Protein AF-0000000073781540 (afdb_homodimer)

pLDDT: mean 85.24, std 18.59, range [29.02, 98.88]

Organism: Schistosoma haematobium (NCBI:txid6185)

Sequence (258 aa):
MALDDGVFVCDGPLSNSKSADAATTTRRIPVEADLFIAYSVQPGYYAFRNSVNGSWFIRALSDVLLRYGNTLDLLSIMTRVNYEVAFEYESTAANPSFCCKKQMPSFVSTLTKHVIFPPKKHRNTSKLLMALDDGVFVCDGPLSNSKSADAATTTRRIPVEADLFIAYSVQPGYYAFRNSVNGSWFIRALSDVLLRYGNTLDLLSIMTRVNYEVAFEYESTAANPSFCCKKQMPSFVSTLTKHVIFPPKKHRNTSKLL

Secondary structure (DSSP, 8-state):
-B-B--EEEE----TT---S-----EEEE-TTTT-EEEESS-TTBPPPEETTTEEHHHHHHHHHHHHHTTTSBHHHHHHHHHHHHHHH---B-SSGGGBT-B---EEEE--SS--BPPPP----TTTT-/-B-B--EEEE----TT---S-----EEEE-TTTT-EEEESS-TTBPPPEETTTEEHHHHHHHHHHHHHTTTS-HHHHHHHHHHHHHHH---B-SSGGGBT-B---EEEE--SS---PPPP----TTTT-

InterPro domains:
  IPR002138 Peptidase C14, caspase non-catalytic subunit p10 [PS50207] (25-119)
  IPR011600 Peptidase C14, caspase domain [PF00656] (20-115)
  IPR015917 Peptidase C14A, caspase catalytic domain [SM00115] (1-119)
  IPR029030 Caspase-like domain superfamily [SSF52129] (5-119)
  IPR052039 Caspase-related proteases and regulators [PTHR22576] (19-124)

Radius of gyration: 22.53 Å; Cα contacts (8 Å, |Δi|>4): 449; chains: 2; bounding box: 70×64×57 Å

Foldseek 3Di:
DDDFPFDWDFDPQPVPPPDPPSPRDIDGDGPCAFDKFKFQADPPDDFDADPVPGGLQVVLLVVLCVVPQQPDWPVVSVVSSQVCQAPVDFACDPPPVRGRDGGGMDMDGNYPDTHHDHDDPPPPCVVVD/DDDFPFDWDFDPQPVPPPDPPSPRDIDGDGPCAFDKDKFQADPPDDFDADPVPGGLQVVLLVVLCVVPQQPDWPVVSVVSSQVCQAPVDFACDPPPVRGRDGGGMDMDGNYPDTHHDHDDPPPPCVVVD

Structure (mmCIF, N/CA/C/O backbone):
data_AF-0000000073781540-model_v1
#
loop_
_entity.id
_entity.type
_entity.pdbx_description
1 polymer Caspase-7
#
loop_
_atom_site.group_PDB
_atom_site.id
_atom_site.type_symbol
_atom_site.label_atom_id
_atom_site.label_alt_id
_atom_site.label_comp_id
_atom_site.label_asym_id
_atom_site.label_entity_id
_atom_site.label_seq_id
_atom_site.pdbx_PDB_ins_code
_atom_site.Cartn_x
_atom_site.Cartn_y
_atom_site.Cartn_z
_atom_site.occupancy
_atom_site.B_iso_or_equiv
_atom_site.auth_seq_id
_atom_site.auth_comp_id
_atom_site.auth_asym_id
_atom_site.auth_atom_id
_atom_site.pdbx_PDB_model_num
ATOM 1 N N . MET A 1 1 ? -5.555 -4.539 -22.969 1 78.5 1 MET A N 1
ATOM 2 C CA . MET A 1 1 ? -5.441 -5.438 -21.828 1 78.5 1 MET A CA 1
ATOM 3 C C . MET A 1 1 ? -4.82 -6.77 -22.234 1 78.5 1 MET A C 1
ATOM 5 O O . MET A 1 1 ? -5.078 -7.262 -23.344 1 78.5 1 MET A O 1
ATOM 9 N N . ALA A 1 2 ? -3.826 -7.18 -21.609 1 85.69 2 ALA A N 1
ATOM 10 C CA . ALA A 1 2 ? -3.111 -8.414 -21.938 1 85.69 2 ALA A CA 1
ATOM 11 C C . ALA A 1 2 ? -3.096 -9.367 -20.75 1 85.69 2 ALA A C 1
ATOM 13 O O . ALA A 1 2 ? -3.26 -8.945 -19.609 1 85.69 2 ALA A O 1
ATOM 14 N N . LEU A 1 3 ? -2.969 -10.68 -21.094 1 92.44 3 LEU A N 1
ATOM 15 C CA . LEU A 1 3 ? -2.689 -11.648 -20.031 1 92.44 3 LEU A CA 1
ATOM 16 C C . LEU A 1 3 ? -1.223 -11.594 -19.625 1 92.44 3 LEU A C 1
ATOM 18 O O . LEU A 1 3 ? -0.344 -11.383 -20.469 1 92.44 3 LEU A O 1
ATOM 22 N N . ASP A 1 4 ? -0.936 -11.742 -18.422 1 94.12 4 ASP A N 1
ATOM 23 C CA . ASP A 1 4 ? 0.424 -11.703 -17.891 1 94.12 4 ASP A CA 1
ATOM 24 C C . ASP A 1 4 ? 1.164 -13.008 -18.172 1 94.12 4 ASP A C 1
ATOM 26 O O . ASP A 1 4 ? 0.869 -14.039 -17.562 1 94.12 4 ASP A O 1
ATOM 30 N N . ASP A 1 5 ? 2.154 -12.992 -18.984 1 93.25 5 ASP A N 1
ATOM 31 C CA . ASP A 1 5 ? 2.896 -14.18 -19.406 1 93.25 5 ASP A CA 1
ATOM 32 C C . ASP A 1 5 ? 3.852 -14.648 -18.312 1 93.25 5 ASP A C 1
ATOM 34 O O . ASP A 1 5 ? 4.359 -15.773 -18.359 1 93.25 5 ASP A O 1
ATOM 38 N N . GLY A 1 6 ? 4.008 -13.82 -17.281 1 93 6 GLY A N 1
ATOM 39 C CA . GLY A 1 6 ? 4.988 -14.117 -16.25 1 93 6 GLY A CA 1
ATOM 40 C C . GLY A 1 6 ? 6.418 -14.086 -16.766 1 93 6 GLY A C 1
ATOM 41 O O . GLY A 1 6 ? 6.656 -13.828 -17.953 1 93 6 GLY A O 1
ATOM 42 N N . VAL A 1 7 ? 7.395 -14.078 -15.883 1 91.81 7 VAL A N 1
ATOM 43 C CA . VAL A 1 7 ? 8.82 -14.164 -16.172 1 91.81 7 VAL A CA 1
ATOM 44 C C . VAL A 1 7 ? 9.469 -15.227 -15.297 1 91.81 7 VAL A C 1
ATOM 46 O O . VAL A 1 7 ? 8.992 -15.516 -14.195 1 91.81 7 VAL A O 1
ATOM 49 N N . PHE A 1 8 ? 10.523 -15.875 -15.781 1 89.69 8 PHE A N 1
ATOM 50 C CA . PHE A 1 8 ? 11.234 -16.891 -15.008 1 89.69 8 PHE A CA 1
ATOM 51 C C . PHE A 1 8 ? 12.281 -16.25 -14.102 1 89.69 8 PHE A C 1
ATOM 53 O O . PHE A 1 8 ? 13.016 -15.352 -14.523 1 89.69 8 PHE A O 1
ATOM 60 N N . VAL A 1 9 ? 12.133 -16.609 -12.906 1 85.81 9 VAL A N 1
ATOM 61 C CA . VAL A 1 9 ? 13.141 -16.141 -11.961 1 85.81 9 VAL A CA 1
ATOM 62 C C . VAL A 1 9 ? 13.773 -17.328 -11.242 1 85.81 9 VAL A C 1
ATOM 64 O O . VAL A 1 9 ? 13.117 -18.344 -11.031 1 85.81 9 VAL A O 1
ATOM 67 N N . CYS A 1 10 ? 15.148 -17.25 -10.977 1 77.31 10 CYS A N 1
ATOM 68 C CA . CY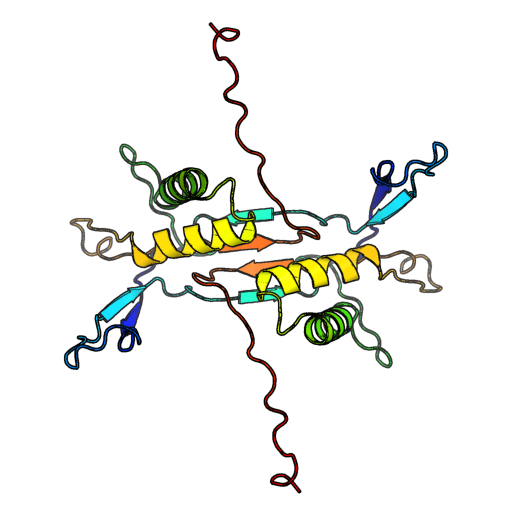S A 1 10 ? 15.875 -18.297 -10.258 1 77.31 10 CYS A CA 1
ATOM 69 C C . CYS A 1 10 ? 16.078 -17.906 -8.797 1 77.31 10 CYS A C 1
ATOM 71 O O . CYS A 1 10 ? 16.453 -16.781 -8.492 1 77.31 10 CYS A O 1
ATOM 73 N N . ASP A 1 11 ? 15.344 -18.531 -7.93 1 64.56 11 ASP A N 1
ATOM 74 C CA . ASP A 1 11 ? 15.555 -18.266 -6.512 1 64.56 11 ASP A CA 1
ATOM 75 C C . ASP A 1 11 ? 16.875 -18.875 -6.027 1 64.56 11 ASP A C 1
ATOM 77 O O . ASP A 1 11 ? 17.281 -19.938 -6.512 1 64.56 11 ASP A O 1
ATOM 81 N N . GLY A 1 12 ? 17.797 -18 -5.52 1 57.31 12 GLY A N 1
ATOM 82 C CA . GLY A 1 12 ? 19 -18.562 -4.953 1 57.31 12 GLY A CA 1
ATOM 83 C C . GLY A 1 12 ? 18.734 -19.656 -3.938 1 57.31 12 GLY A C 1
ATOM 84 O O . GLY A 1 12 ? 17.578 -19.938 -3.609 1 57.31 12 GLY A O 1
ATOM 85 N N . PRO A 1 13 ? 19.797 -20.391 -3.49 1 51.44 13 PRO A N 1
ATOM 86 C CA . PRO A 1 13 ? 19.656 -21.422 -2.457 1 51.44 13 PRO A CA 1
ATOM 87 C C . PRO A 1 13 ? 18.938 -20.906 -1.209 1 51.44 13 PRO A C 1
ATOM 89 O O . PRO A 1 13 ? 19.109 -19.75 -0.828 1 51.44 13 PRO A O 1
ATOM 92 N N . LEU A 1 14 ? 17.656 -21.141 -1.042 1 49.84 14 LEU A N 1
ATOM 93 C CA . LEU A 1 14 ? 17.172 -20.797 0.292 1 49.84 14 LEU A CA 1
ATOM 94 C C . LEU A 1 14 ? 18.266 -21 1.338 1 49.84 14 LEU A C 1
ATOM 96 O O . LEU A 1 14 ? 18.969 -22.016 1.312 1 49.84 14 LEU A O 1
ATOM 100 N N . SER A 1 15 ? 18.812 -19.922 1.744 1 47.03 15 SER A N 1
ATOM 101 C CA . SER A 1 15 ? 19.938 -19.984 2.676 1 47.03 15 SER A CA 1
ATOM 102 C C . SER A 1 15 ? 19.906 -21.25 3.516 1 47.03 15 SER A C 1
ATOM 104 O O . SER A 1 15 ? 20.938 -21.766 3.93 1 47.03 15 SER A O 1
ATOM 106 N N . ASN A 1 16 ? 18.828 -21.297 4.391 1 44.69 16 ASN A N 1
ATOM 107 C CA . ASN A 1 16 ? 19.031 -22.266 5.449 1 44.69 16 ASN A CA 1
ATOM 108 C C . ASN A 1 16 ? 19.094 -23.688 4.898 1 44.69 16 ASN A C 1
ATOM 110 O O . ASN A 1 16 ? 18.984 -24.656 5.648 1 44.69 16 ASN A O 1
ATOM 114 N N . SER A 1 17 ? 18.719 -23.906 3.773 1 41.03 17 SER A N 1
ATOM 115 C CA . SER A 1 17 ? 18.922 -25.328 3.484 1 41.03 17 SER A CA 1
ATOM 116 C C . SER A 1 17 ? 20.375 -25.641 3.203 1 41.03 17 SER A C 1
ATOM 118 O O . SER A 1 17 ? 21 -25 2.348 1 41.03 17 SER A O 1
ATOM 120 N N . LYS A 1 18 ? 21.25 -25.906 4.176 1 42.62 18 LYS A N 1
ATOM 121 C CA . LYS A 1 18 ? 22.578 -26.5 4.199 1 42.62 18 LYS A CA 1
ATOM 122 C C . LYS A 1 18 ? 22.812 -27.375 2.967 1 42.62 18 LYS A C 1
ATOM 124 O O . LYS A 1 18 ? 23.906 -27.906 2.775 1 42.62 18 LYS A O 1
ATOM 129 N N . SER A 1 19 ? 21.969 -28.25 2.506 1 45.03 19 SER A N 1
ATOM 130 C CA . SER A 1 19 ? 22.453 -29.266 1.564 1 45.03 19 SER A CA 1
ATOM 131 C C . SER A 1 19 ? 22.875 -28.625 0.248 1 45.03 19 SER A C 1
ATOM 133 O O . SER A 1 19 ? 22.203 -27.719 -0.261 1 45.03 19 SER A O 1
ATOM 135 N N . ALA A 1 20 ? 24.188 -28.562 -0.102 1 45.75 20 ALA A N 1
ATOM 136 C CA . ALA A 1 20 ? 24.984 -28.266 -1.281 1 45.75 20 ALA A CA 1
ATOM 137 C C . ALA A 1 20 ? 24.125 -28.25 -2.543 1 45.75 20 ALA A C 1
ATOM 139 O O . ALA A 1 20 ? 24.422 -27.516 -3.49 1 45.75 20 ALA A O 1
ATOM 140 N N . ASP A 1 21 ? 23.328 -29.219 -2.844 1 46.06 21 ASP A N 1
ATOM 141 C CA . ASP A 1 21 ? 22.578 -29.438 -4.078 1 46.06 21 ASP A CA 1
ATOM 142 C C . ASP A 1 21 ? 21.328 -28.562 -4.121 1 46.06 21 ASP A C 1
ATOM 144 O O . ASP A 1 21 ? 20.203 -29.062 -4.188 1 46.06 21 ASP A O 1
ATOM 148 N N . ALA A 1 22 ? 21.141 -27.641 -3.334 1 50.44 22 ALA A N 1
ATOM 149 C CA . ALA A 1 22 ? 19.891 -26.875 -3.256 1 50.44 22 ALA A CA 1
ATOM 150 C C . ALA A 1 22 ? 19.516 -26.297 -4.617 1 50.44 22 ALA A C 1
ATOM 152 O O . ALA A 1 22 ? 20.188 -25.391 -5.113 1 50.44 22 ALA A O 1
ATOM 153 N N . ALA A 1 23 ? 18.969 -27.062 -5.527 1 52.97 23 ALA A N 1
ATOM 154 C CA . ALA A 1 23 ? 18.547 -26.844 -6.902 1 52.97 23 ALA A CA 1
ATOM 155 C C . ALA A 1 23 ? 17.844 -25.5 -7.047 1 52.97 23 ALA A C 1
ATOM 157 O O . ALA A 1 23 ? 17.016 -25.125 -6.203 1 52.97 23 ALA A O 1
ATOM 158 N N . THR A 1 24 ? 18.531 -24.547 -7.57 1 62.41 24 THR A N 1
ATOM 159 C CA . THR A 1 24 ? 17.922 -23.312 -8.039 1 62.41 24 THR A CA 1
ATOM 160 C C . THR A 1 24 ? 16.562 -23.578 -8.68 1 62.41 24 THR A C 1
ATOM 162 O O . THR A 1 24 ? 16.453 -24.391 -9.602 1 62.41 24 THR A O 1
ATOM 165 N N . THR A 1 25 ? 15.484 -23.594 -7.883 1 73.94 25 THR A N 1
ATOM 166 C CA . THR A 1 25 ? 14.164 -23.797 -8.461 1 73.94 25 THR A CA 1
ATOM 167 C C . THR A 1 25 ? 13.734 -22.578 -9.273 1 73.94 25 THR A C 1
ATOM 169 O O . THR A 1 25 ? 13.828 -21.438 -8.805 1 73.94 25 THR A O 1
ATOM 172 N N . THR A 1 26 ? 13.703 -22.719 -10.664 1 83.38 26 THR A N 1
ATOM 173 C CA . THR A 1 26 ? 13.164 -21.703 -11.57 1 83.38 26 THR A CA 1
ATOM 174 C C . THR A 1 26 ? 11.641 -21.656 -11.469 1 83.38 26 THR A C 1
ATOM 176 O O . THR A 1 26 ? 10.977 -22.688 -11.484 1 83.38 26 THR A O 1
ATOM 179 N N . ARG A 1 27 ? 11.25 -20.484 -11.086 1 86.69 27 ARG A N 1
ATOM 180 C CA . ARG A 1 27 ? 9.805 -20.344 -11.008 1 86.69 27 ARG A CA 1
ATOM 181 C C . ARG A 1 27 ? 9.32 -19.172 -11.875 1 86.69 27 ARG A C 1
ATOM 183 O O . ARG A 1 27 ? 10.078 -18.25 -12.148 1 86.69 27 ARG A O 1
ATOM 190 N N . ARG A 1 28 ? 8.164 -19.359 -12.398 1 91.94 28 ARG A N 1
ATOM 191 C CA . ARG A 1 28 ? 7.5 -18.297 -13.141 1 91.94 28 ARG A CA 1
ATOM 192 C C . ARG A 1 28 ? 6.742 -17.359 -12.203 1 91.94 28 ARG A C 1
ATOM 194 O O . ARG A 1 28 ? 5.961 -17.812 -11.367 1 91.94 28 ARG A O 1
ATOM 201 N N . ILE A 1 29 ? 7.043 -16.031 -12.352 1 93.38 29 ILE A N 1
ATOM 202 C CA . ILE A 1 29 ? 6.355 -15.062 -11.508 1 93.38 29 ILE A CA 1
ATOM 203 C C . ILE A 1 29 ? 5.73 -13.977 -12.391 1 93.38 29 ILE A C 1
ATOM 205 O O . ILE A 1 29 ? 6.133 -13.797 -13.539 1 93.38 29 ILE A O 1
ATOM 209 N N . PRO A 1 30 ? 4.695 -13.281 -11.875 1 96.38 30 PRO A N 1
ATOM 210 C CA . PRO A 1 30 ? 4.133 -12.18 -12.664 1 96.38 30 PRO A CA 1
ATOM 211 C C . PRO A 1 30 ? 5.172 -11.117 -13.023 1 96.38 30 PRO A C 1
ATOM 213 O O . PRO A 1 30 ? 6.047 -10.812 -12.211 1 96.38 30 PRO A O 1
ATOM 216 N N . VAL A 1 31 ? 5.012 -10.477 -14.109 1 94.62 31 VAL A N 1
ATOM 217 C CA . VAL A 1 31 ? 5.953 -9.492 -14.633 1 94.62 31 VAL A CA 1
ATOM 218 C C . VAL A 1 31 ? 6.066 -8.32 -13.664 1 94.62 31 VAL A C 1
ATOM 220 O O . VAL A 1 31 ? 7.156 -7.793 -13.438 1 94.62 31 VAL A O 1
ATOM 223 N N . GLU A 1 32 ? 4.949 -7.93 -13.094 1 96.25 32 GLU A N 1
ATOM 224 C CA . GLU A 1 32 ? 4.922 -6.723 -12.266 1 96.25 32 GLU A CA 1
ATOM 225 C C . GLU A 1 32 ? 5.047 -7.059 -10.789 1 96.25 32 GLU A C 1
ATOM 227 O O . GLU A 1 32 ? 4.645 -6.273 -9.93 1 96.25 32 GLU A O 1
ATOM 232 N N . ALA A 1 33 ? 5.562 -8.227 -10.469 1 96.5 33 ALA A N 1
ATOM 233 C CA . ALA A 1 33 ? 5.738 -8.586 -9.062 1 96.5 33 ALA A CA 1
ATOM 234 C C . ALA A 1 33 ? 6.844 -7.754 -8.422 1 96.5 33 ALA A C 1
ATOM 236 O O . ALA A 1 33 ? 7.809 -7.371 -9.086 1 96.5 33 ALA A O 1
ATOM 237 N N . ASP A 1 34 ? 6.688 -7.449 -7.133 1 96.62 34 ASP A N 1
ATOM 238 C CA . ASP A 1 34 ? 7.668 -6.82 -6.254 1 96.62 34 ASP A CA 1
ATOM 239 C C . ASP A 1 34 ? 8.039 -5.426 -6.746 1 96.62 34 ASP A C 1
ATOM 241 O O . ASP A 1 34 ? 9.219 -5.09 -6.844 1 96.62 34 ASP A O 1
ATOM 245 N N . LEU A 1 35 ? 7.016 -4.68 -7.102 1 97.31 35 LEU A N 1
ATOM 246 C CA . LEU A 1 35 ? 7.133 -3.258 -7.398 1 97.31 35 LEU A CA 1
ATOM 247 C C . LEU A 1 35 ? 6.496 -2.418 -6.293 1 97.31 35 LEU A C 1
ATOM 249 O O . LEU A 1 35 ? 5.496 -2.824 -5.699 1 97.31 35 LEU A O 1
ATOM 253 N N . PHE A 1 36 ? 7.133 -1.342 -6.004 1 98.25 36 PHE A N 1
ATOM 254 C CA . PHE A 1 36 ? 6.617 -0.355 -5.062 1 98.25 36 PHE A CA 1
ATOM 255 C C . PHE A 1 36 ? 6.758 1.055 -5.625 1 98.25 36 PHE A C 1
ATOM 257 O O . PHE A 1 36 ? 7.848 1.466 -6.023 1 98.25 36 PHE A O 1
ATOM 264 N N . ILE A 1 37 ? 5.652 1.796 -5.723 1 97.81 37 ILE A N 1
ATOM 265 C CA . ILE A 1 37 ? 5.645 3.162 -6.23 1 97.81 37 ILE A CA 1
ATOM 266 C C . ILE A 1 37 ? 4.984 4.09 -5.215 1 97.81 37 ILE A C 1
ATOM 268 O O . ILE A 1 37 ? 3.871 3.82 -4.754 1 97.81 37 ILE A O 1
ATOM 272 N N . ALA A 1 38 ? 5.672 5.07 -4.852 1 98.06 38 ALA A N 1
ATOM 273 C CA . ALA A 1 38 ? 5.129 6.078 -3.943 1 98.06 38 ALA A CA 1
ATOM 274 C C . ALA A 1 38 ? 4.883 7.395 -4.672 1 98.06 38 ALA A C 1
ATOM 276 O O . ALA A 1 38 ? 5.695 7.82 -5.496 1 98.06 38 ALA A O 1
ATOM 277 N N . TYR A 1 39 ? 3.756 8.031 -4.414 1 97.44 39 TYR A N 1
ATOM 278 C CA . TYR A 1 39 ? 3.391 9.352 -4.93 1 97.44 39 TYR A CA 1
ATOM 279 C C . TYR A 1 39 ? 3.34 10.383 -3.805 1 97.44 39 TYR A C 1
ATOM 281 O O . TYR A 1 39 ? 2.777 10.117 -2.74 1 97.44 39 TYR A O 1
ATOM 289 N N . SER A 1 40 ? 3.904 11.469 -4.113 1 97.12 40 SER A N 1
ATOM 290 C CA . SER A 1 40 ? 3.869 12.523 -3.109 1 97.12 40 SER A CA 1
ATOM 291 C C . SER A 1 40 ? 2.447 13.023 -2.881 1 97.12 40 SER A C 1
ATOM 293 O O . SER A 1 40 ? 2.146 13.602 -1.832 1 97.12 40 SER A O 1
ATOM 295 N N . VAL A 1 41 ? 1.568 12.883 -3.889 1 96.56 41 VAL A N 1
ATOM 296 C CA . VAL A 1 41 ? 0.15 13.203 -3.781 1 96.56 41 VAL A CA 1
ATOM 297 C C . VAL A 1 41 ? -0.68 12.156 -4.512 1 96.56 41 VAL A C 1
ATOM 299 O O . VAL A 1 41 ? -0.158 11.422 -5.355 1 96.56 41 VAL A O 1
ATOM 302 N N . GLN A 1 42 ? -1.958 12.133 -4.121 1 93.12 42 GLN A N 1
ATOM 303 C CA . GLN A 1 42 ? -2.91 11.367 -4.922 1 93.12 42 GLN A CA 1
ATOM 304 C C . GLN A 1 42 ? -3.039 11.945 -6.328 1 93.12 42 GLN A C 1
ATOM 306 O O . GLN A 1 42 ? -3.035 13.172 -6.504 1 93.12 42 GLN A O 1
ATOM 311 N N . PRO A 1 43 ? -3.193 11 -7.297 1 89.44 43 PRO A N 1
ATOM 312 C CA . PRO A 1 43 ? -3.385 11.508 -8.656 1 89.44 43 PRO A CA 1
ATOM 313 C C . PRO A 1 43 ? -4.504 12.539 -8.742 1 89.44 43 PRO A C 1
ATOM 315 O O . PRO A 1 43 ? -5.574 12.352 -8.164 1 89.44 43 PRO A O 1
ATOM 318 N N . GLY A 1 44 ? -4.316 13.656 -9.414 1 90.38 44 GLY A N 1
ATOM 319 C CA . GLY A 1 44 ? -5.285 14.727 -9.562 1 90.38 44 GLY A CA 1
ATOM 320 C C . GLY A 1 44 ? -5.016 15.906 -8.641 1 90.38 44 GLY A C 1
ATOM 321 O O . GLY A 1 44 ? -5.703 16.922 -8.719 1 90.38 44 GLY A O 1
ATOM 322 N N . TYR A 1 45 ? -4.027 15.789 -7.805 1 93.75 45 TYR A N 1
ATOM 323 C CA . TYR A 1 45 ? -3.691 16.875 -6.879 1 93.75 45 TYR A CA 1
ATOM 324 C C . TYR A 1 45 ? -2.287 17.391 -7.148 1 93.75 45 TYR A C 1
ATOM 326 O O . TYR A 1 45 ? -1.471 16.719 -7.777 1 93.75 45 TYR A O 1
ATOM 334 N N . TYR A 1 46 ? -2.035 18.625 -6.598 1 91.5 46 TYR A N 1
ATOM 335 C CA . TYR A 1 46 ? -0.702 19.203 -6.641 1 91.5 46 TYR A CA 1
ATOM 336 C C . TYR A 1 46 ? 0.064 18.922 -5.355 1 91.5 46 TYR A C 1
ATOM 338 O O . TYR A 1 46 ? -0.519 18.891 -4.266 1 91.5 46 TYR A O 1
ATOM 346 N N . ALA A 1 47 ? 1.347 18.75 -5.566 1 92.94 47 ALA A N 1
ATOM 347 C CA . ALA A 1 47 ? 2.24 18.547 -4.426 1 92.94 47 ALA A CA 1
ATOM 348 C C . ALA A 1 47 ? 2.898 19.875 -4.02 1 92.94 47 ALA A C 1
ATOM 350 O O . ALA A 1 47 ? 3.215 20.703 -4.871 1 92.94 47 ALA A O 1
ATOM 351 N N . PHE A 1 48 ? 3.131 20.031 -2.705 1 90.44 48 PHE A N 1
ATOM 352 C CA . PHE A 1 48 ? 3.801 21.219 -2.191 1 90.44 48 PHE A CA 1
ATOM 353 C C . PHE A 1 48 ? 5.312 21.031 -2.188 1 90.44 48 PHE A C 1
ATOM 355 O O . PHE A 1 48 ? 5.809 19.984 -1.796 1 90.44 48 PHE A O 1
ATOM 362 N N . ARG A 1 49 ? 5.945 22.047 -2.734 1 85.94 49 ARG A N 1
ATOM 363 C CA . ARG A 1 49 ? 7.406 22.094 -2.717 1 85.94 49 ARG A CA 1
ATOM 364 C C . ARG A 1 49 ? 7.91 23.484 -2.389 1 85.94 49 ARG A C 1
ATOM 366 O O . ARG A 1 49 ? 7.371 24.484 -2.883 1 85.94 49 ARG A O 1
ATOM 373 N N . ASN A 1 50 ? 8.906 23.531 -1.419 1 83.31 50 ASN A N 1
ATOM 374 C CA . ASN A 1 50 ? 9.586 24.781 -1.062 1 83.31 50 ASN A CA 1
ATOM 375 C C . ASN A 1 50 ? 11.062 24.734 -1.417 1 83.31 50 ASN A C 1
ATOM 377 O O . ASN A 1 50 ? 11.742 23.75 -1.146 1 83.31 50 ASN A O 1
ATOM 381 N N . SER A 1 51 ? 11.508 25.828 -2.092 1 81.94 51 SER A N 1
ATOM 382 C CA . SER A 1 51 ? 12.883 25.859 -2.578 1 81.94 51 SER A CA 1
ATOM 383 C C . SER A 1 51 ? 13.883 25.781 -1.427 1 81.94 51 SER A C 1
ATOM 385 O O . SER A 1 51 ? 14.992 25.266 -1.594 1 81.94 51 SER A O 1
ATOM 387 N N . VAL A 1 52 ? 13.484 26.281 -0.276 1 80.81 52 VAL A N 1
ATOM 388 C CA . VAL A 1 52 ? 14.391 26.344 0.862 1 80.81 52 VAL A CA 1
ATOM 389 C C . VAL A 1 52 ? 14.227 25.094 1.721 1 80.81 52 VAL A C 1
ATOM 391 O O . VAL A 1 52 ? 15.219 24.438 2.066 1 80.81 52 VAL A O 1
ATOM 394 N N . ASN A 1 53 ? 12.922 24.672 1.993 1 81 53 ASN A N 1
ATOM 395 C CA . ASN A 1 53 ? 12.641 23.625 2.975 1 81 53 ASN A CA 1
ATOM 396 C C . ASN A 1 53 ? 12.375 22.281 2.303 1 81 53 ASN A C 1
ATOM 398 O O . ASN A 1 53 ? 12.234 21.266 2.979 1 81 53 ASN A O 1
ATOM 402 N N . GLY A 1 54 ? 12.281 22.266 0.939 1 87.12 54 GLY A N 1
ATOM 403 C CA . GLY A 1 54 ? 12.023 21.016 0.232 1 87.12 54 GLY A CA 1
ATOM 404 C C . GLY A 1 54 ? 10.547 20.688 0.13 1 87.12 54 GLY A C 1
ATOM 405 O O . GLY A 1 54 ? 9.695 21.578 0.194 1 87.12 54 GLY A O 1
ATOM 406 N N . SER A 1 55 ? 10.273 19.422 -0.157 1 94.62 55 SER A N 1
ATOM 407 C CA . SER A 1 55 ? 8.898 18.969 -0.286 1 94.62 55 SER A CA 1
ATOM 408 C C . SER A 1 55 ? 8.398 18.344 1.016 1 94.62 55 SER A C 1
ATOM 410 O O . SER A 1 55 ? 9.188 17.844 1.812 1 94.62 55 SER A O 1
ATOM 412 N N . TRP A 1 56 ? 7.121 18.578 1.302 1 96.38 56 TRP A N 1
ATOM 413 C CA . TRP A 1 56 ? 6.512 17.984 2.482 1 96.38 56 TRP A CA 1
ATOM 414 C C . TRP A 1 56 ? 6.742 16.469 2.5 1 96.38 56 TRP A C 1
ATOM 416 O O . TRP A 1 56 ? 7.09 15.906 3.537 1 96.38 56 TRP A O 1
ATOM 426 N N . PHE A 1 57 ? 6.656 15.891 1.32 1 97.69 57 PHE A N 1
ATOM 427 C CA . PHE A 1 57 ? 6.754 14.445 1.215 1 97.69 57 PHE A CA 1
ATOM 428 C C . PHE A 1 57 ? 8.172 13.969 1.514 1 97.69 57 PHE A C 1
ATOM 430 O O . PHE A 1 57 ? 8.375 13.062 2.318 1 97.69 57 PHE A O 1
ATOM 437 N N . ILE A 1 58 ? 9.133 14.531 0.875 1 96.94 58 ILE A N 1
ATOM 438 C CA . ILE A 1 58 ? 10.523 14.109 1.03 1 96.94 58 ILE A CA 1
ATOM 439 C C . ILE A 1 58 ? 10.977 14.352 2.469 1 96.94 58 ILE A C 1
ATOM 441 O O . ILE A 1 58 ? 11.695 13.531 3.045 1 96.94 58 ILE A O 1
ATOM 445 N N . ARG A 1 59 ? 10.578 15.477 3.068 1 96.69 59 ARG A N 1
ATOM 446 C CA . ARG A 1 59 ? 10.93 15.766 4.457 1 96.69 59 ARG A CA 1
ATOM 447 C C . ARG A 1 59 ? 10.352 14.711 5.398 1 96.69 59 ARG A C 1
ATOM 449 O O . ARG A 1 59 ? 11.047 14.203 6.273 1 96.69 59 ARG A O 1
ATOM 456 N N . ALA A 1 60 ? 9.086 14.469 5.16 1 97.94 60 ALA A N 1
ATOM 457 C CA . ALA A 1 60 ? 8.445 13.453 5.992 1 97.94 60 ALA A CA 1
ATOM 458 C C . ALA A 1 60 ? 9.117 12.094 5.809 1 97.94 60 ALA A C 1
ATOM 460 O O . ALA A 1 60 ? 9.398 11.391 6.785 1 97.94 60 ALA A O 1
ATOM 461 N N . LEU A 1 61 ? 9.375 11.719 4.559 1 97.69 61 LEU A N 1
ATOM 462 C CA . LEU A 1 61 ? 10.008 10.438 4.258 1 97.69 61 LEU A CA 1
ATOM 463 C C . LEU A 1 61 ? 11.367 10.336 4.934 1 97.69 61 LEU A C 1
ATOM 465 O O . LEU A 1 61 ? 11.672 9.328 5.574 1 97.69 61 LEU A O 1
ATOM 469 N N . SER A 1 62 ? 12.148 11.414 4.801 1 96.62 62 SER A N 1
ATOM 470 C CA . SER A 1 62 ? 13.469 11.43 5.41 1 96.62 62 SER A CA 1
ATOM 471 C C . SER A 1 62 ? 13.383 11.312 6.93 1 96.62 62 SER A C 1
ATOM 473 O O . SER A 1 62 ? 14.117 10.539 7.539 1 96.62 62 SER A O 1
ATOM 475 N N . ASP A 1 63 ? 12.516 12.055 7.543 1 97.38 63 ASP A N 1
ATOM 476 C CA . ASP A 1 63 ? 12.344 12.047 8.992 1 97.38 63 ASP A CA 1
ATOM 477 C C . ASP A 1 63 ? 11.945 10.664 9.484 1 97.38 63 ASP A C 1
ATOM 479 O O . ASP A 1 63 ? 12.531 10.141 10.438 1 97.38 63 ASP A O 1
ATOM 483 N N . VAL A 1 64 ? 11.016 10.016 8.828 1 98.06 64 VAL A N 1
ATOM 484 C CA . VAL A 1 64 ? 10.508 8.711 9.258 1 98.06 64 VAL A CA 1
ATOM 485 C C . VAL A 1 64 ? 11.586 7.648 9.062 1 98.06 64 VAL A C 1
ATOM 487 O O . VAL A 1 64 ? 11.758 6.762 9.898 1 98.06 64 VAL A O 1
ATOM 490 N N . LEU A 1 65 ? 12.281 7.699 7.977 1 96.88 65 LEU A N 1
ATOM 491 C CA . LEU A 1 65 ? 13.367 6.75 7.738 1 96.88 65 LEU A CA 1
ATOM 492 C C . LEU A 1 65 ? 14.445 6.883 8.805 1 96.88 65 LEU A C 1
ATOM 494 O O . LEU A 1 65 ? 15.008 5.879 9.25 1 96.88 65 LEU A O 1
ATOM 498 N N . LEU A 1 66 ? 14.703 8.094 9.211 1 96.19 66 LEU A N 1
ATOM 499 C CA . LEU A 1 66 ? 15.711 8.336 10.242 1 96.19 66 LEU A CA 1
ATOM 500 C C . LEU A 1 66 ? 15.273 7.746 11.578 1 96.19 66 LEU A C 1
ATOM 502 O O . LEU A 1 66 ? 16.094 7.172 12.305 1 96.19 66 LEU A O 1
ATOM 506 N N . ARG A 1 67 ? 14.047 7.859 11.828 1 96.69 67 ARG A N 1
ATOM 507 C CA . ARG A 1 67 ? 13.539 7.449 13.133 1 96.69 67 ARG A CA 1
ATOM 508 C C . ARG A 1 67 ? 13.242 5.953 13.164 1 96.69 67 ARG A C 1
ATOM 510 O O . ARG A 1 67 ? 13.461 5.293 14.18 1 96.69 67 ARG A O 1
ATOM 517 N N . TYR A 1 68 ? 12.727 5.445 12.031 1 95.75 68 TYR A N 1
ATOM 518 C CA . TYR A 1 68 ? 12.141 4.113 12.102 1 95.75 68 TYR A CA 1
ATOM 519 C C . TYR A 1 68 ? 12.711 3.209 11.008 1 95.75 68 TYR A C 1
ATOM 521 O O . TYR A 1 68 ? 12.266 2.074 10.844 1 95.75 68 TYR A O 1
ATOM 529 N N . GLY A 1 69 ? 13.641 3.609 10.258 1 93.69 69 GLY A N 1
ATOM 530 C CA . GLY A 1 69 ? 14.148 2.912 9.086 1 93.69 69 GLY A CA 1
ATOM 531 C C . GLY A 1 69 ? 14.664 1.52 9.398 1 93.69 69 GLY A C 1
ATOM 532 O O . GLY A 1 69 ? 14.57 0.616 8.57 1 93.69 69 GLY A O 1
ATOM 533 N N . ASN A 1 70 ? 15.109 1.282 10.625 1 92.75 70 ASN A N 1
ATOM 534 C CA . ASN A 1 70 ? 15.703 -0.008 10.961 1 92.75 70 ASN A CA 1
ATOM 535 C C . ASN A 1 70 ? 14.766 -0.856 11.812 1 92.75 70 ASN A C 1
ATOM 537 O O . ASN A 1 70 ? 15.117 -1.965 12.219 1 92.75 70 ASN A O 1
ATOM 541 N N . THR A 1 71 ? 13.578 -0.378 12.078 1 95.06 71 THR A N 1
ATOM 542 C CA . THR A 1 71 ? 12.703 -1.1 12.992 1 95.06 71 THR A CA 1
ATOM 543 C C . THR A 1 71 ? 11.398 -1.488 12.297 1 95.06 71 THR A C 1
ATOM 545 O O . THR A 1 71 ? 10.758 -2.475 12.672 1 95.06 71 THR A O 1
ATOM 548 N N . LEU A 1 72 ? 11.016 -0.723 11.328 1 96 72 LEU A N 1
ATOM 549 C CA . LEU A 1 72 ? 9.75 -0.98 10.656 1 96 72 LEU A CA 1
ATOM 550 C C . LEU A 1 72 ? 9.984 -1.43 9.219 1 96 72 LEU A C 1
ATOM 552 O O . LEU A 1 72 ? 11.016 -1.122 8.625 1 96 72 LEU A O 1
ATOM 556 N N . ASP A 1 73 ? 9.031 -2.18 8.703 1 96.94 73 ASP A N 1
ATOM 557 C CA . ASP A 1 73 ? 9.078 -2.506 7.281 1 96.94 73 ASP A CA 1
ATOM 558 C C . ASP A 1 73 ? 8.656 -1.311 6.43 1 96.94 73 ASP A C 1
ATOM 560 O O . ASP A 1 73 ? 8.094 -0.343 6.945 1 96.94 73 ASP A O 1
ATOM 564 N N . LEU A 1 74 ? 8.875 -1.377 5.152 1 98.19 74 LEU A N 1
ATOM 565 C CA . LEU A 1 74 ? 8.672 -0.281 4.211 1 98.19 74 LEU A CA 1
ATOM 566 C C . LEU A 1 74 ? 7.227 0.207 4.246 1 98.19 74 LEU A C 1
ATOM 568 O O . LEU A 1 74 ? 6.977 1.413 4.27 1 98.19 74 LEU A O 1
ATOM 572 N N . LEU A 1 75 ? 6.262 -0.716 4.195 1 98.69 75 LEU A N 1
ATOM 573 C CA . LEU A 1 75 ? 4.855 -0.33 4.152 1 98.69 75 LEU A CA 1
ATOM 574 C C . LEU A 1 75 ? 4.457 0.412 5.426 1 98.69 75 LEU A C 1
ATOM 576 O O . LEU A 1 75 ? 3.697 1.381 5.371 1 98.69 75 LEU A O 1
ATOM 580 N N . SER A 1 76 ? 4.957 -0.047 6.52 1 98.31 76 SER A N 1
ATOM 581 C CA . SER A 1 76 ? 4.719 0.648 7.777 1 98.31 76 SER A CA 1
ATOM 582 C C . SER A 1 76 ? 5.355 2.033 7.773 1 98.31 76 SER A C 1
ATOM 584 O O . SER A 1 76 ? 4.766 2.996 8.273 1 98.31 76 SER A O 1
ATOM 586 N N . ILE A 1 77 ? 6.527 2.111 7.27 1 98.44 77 ILE A N 1
ATOM 587 C CA . ILE A 1 77 ? 7.211 3.396 7.148 1 98.44 77 ILE A CA 1
ATOM 588 C C . ILE A 1 77 ? 6.359 4.355 6.316 1 98.44 77 ILE A C 1
ATOM 590 O O . ILE A 1 77 ? 6.145 5.504 6.707 1 98.44 77 ILE A O 1
ATOM 594 N N . MET A 1 78 ? 5.848 3.875 5.234 1 98.81 78 MET A N 1
ATOM 595 C CA . MET A 1 78 ? 5.074 4.73 4.34 1 98.81 78 MET A CA 1
ATOM 596 C C . MET A 1 78 ? 3.766 5.16 4.992 1 98.81 78 MET A C 1
ATOM 598 O O . MET A 1 78 ? 3.287 6.273 4.766 1 98.81 78 MET A O 1
ATOM 602 N N . THR A 1 79 ? 3.174 4.258 5.785 1 98.88 79 THR A N 1
ATOM 603 C CA . THR A 1 79 ? 1.977 4.625 6.535 1 98.88 79 THR A CA 1
ATOM 604 C C . THR A 1 79 ? 2.27 5.77 7.5 1 98.88 79 THR A C 1
ATOM 606 O O . THR A 1 79 ? 1.454 6.684 7.652 1 98.88 79 THR A O 1
ATOM 609 N N . ARG A 1 80 ? 3.436 5.746 8.086 1 98.62 80 ARG A N 1
ATOM 610 C CA . ARG A 1 80 ? 3.836 6.824 8.984 1 98.62 80 ARG A CA 1
ATOM 611 C C . ARG A 1 80 ? 4.109 8.109 8.211 1 98.62 80 ARG A C 1
ATOM 613 O O . ARG A 1 80 ? 3.801 9.203 8.688 1 98.62 80 ARG A O 1
ATOM 620 N N . VAL A 1 81 ? 4.727 7.98 7.055 1 98.75 81 VAL A N 1
ATOM 621 C CA . VAL A 1 81 ? 4.938 9.141 6.195 1 98.75 81 VAL A CA 1
ATOM 622 C C . VAL A 1 81 ? 3.592 9.773 5.848 1 98.75 81 VAL A C 1
ATOM 624 O O . VAL A 1 81 ? 3.434 11 5.926 1 98.75 81 VAL A O 1
ATOM 627 N N . ASN A 1 82 ? 2.605 8.922 5.465 1 98.75 82 ASN A N 1
ATOM 628 C CA . ASN A 1 82 ? 1.256 9.398 5.191 1 98.75 82 ASN A CA 1
ATOM 629 C C . ASN A 1 82 ? 0.682 10.172 6.375 1 98.75 82 ASN A C 1
ATOM 631 O O . ASN A 1 82 ? 0.078 11.227 6.199 1 98.75 82 ASN A O 1
ATOM 635 N N . TYR A 1 83 ? 0.882 9.641 7.527 1 98.25 83 TYR A N 1
ATOM 636 C CA . TYR A 1 83 ? 0.388 10.281 8.742 1 98.25 83 TYR A CA 1
ATOM 637 C C . TYR A 1 83 ? 1.006 11.664 8.914 1 98.25 83 TYR A C 1
ATOM 639 O O . TYR A 1 83 ? 0.293 12.648 9.133 1 98.25 83 TYR A O 1
ATOM 647 N N . GLU A 1 84 ? 2.305 11.75 8.805 1 97.94 84 GLU A N 1
ATOM 648 C CA . GLU A 1 84 ? 3.006 13.008 9.031 1 97.94 84 GLU A CA 1
ATOM 649 C C . GLU A 1 84 ? 2.57 14.07 8.031 1 97.94 84 GLU A C 1
ATOM 651 O O . GLU A 1 84 ? 2.256 15.203 8.414 1 97.94 84 GLU A O 1
ATOM 656 N N . VAL A 1 85 ? 2.506 13.695 6.77 1 97.81 85 VAL A N 1
ATOM 657 C CA . VAL A 1 85 ? 2.135 14.68 5.754 1 97.81 85 VAL A CA 1
ATOM 658 C C . VAL A 1 85 ? 0.689 15.125 5.969 1 97.81 85 VAL A C 1
ATOM 660 O O . VAL A 1 85 ? 0.384 16.312 5.898 1 97.81 85 VAL A O 1
ATOM 663 N N . ALA A 1 86 ? -0.187 14.188 6.316 1 97.19 86 ALA A N 1
ATOM 664 C CA . ALA A 1 86 ? -1.617 14.461 6.441 1 97.19 86 ALA A CA 1
ATOM 665 C C . ALA A 1 86 ? -1.905 15.328 7.66 1 97.19 86 ALA A C 1
ATO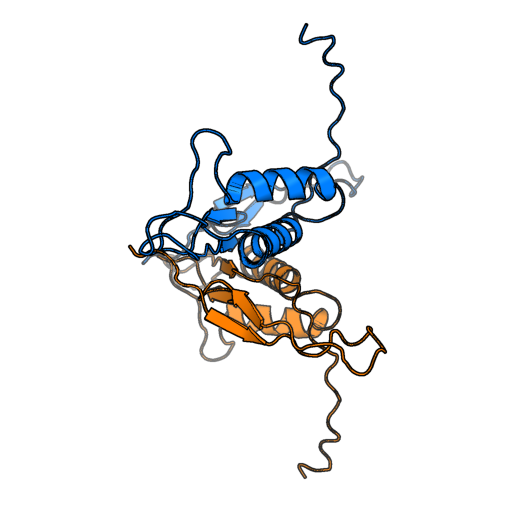M 667 O O . ALA A 1 86 ? -2.785 16.188 7.621 1 97.19 86 ALA A O 1
ATOM 668 N N . PHE A 1 87 ? -1.095 15.133 8.719 1 95 87 PHE A N 1
ATOM 669 C CA . PHE A 1 87 ? -1.537 15.727 9.977 1 95 87 PHE A CA 1
ATOM 670 C C . PHE A 1 87 ? -0.602 16.844 10.406 1 95 87 PHE A C 1
ATOM 672 O O . PHE A 1 87 ? -1.011 17.766 11.133 1 95 87 PHE A O 1
ATOM 679 N N . GLU A 1 88 ? 0.606 16.797 9.945 1 94.19 88 GLU A N 1
ATOM 680 C CA . GLU A 1 88 ? 1.576 17.734 10.492 1 94.19 88 GLU A CA 1
ATOM 681 C C . GLU A 1 88 ? 1.82 18.906 9.523 1 94.19 88 GLU A C 1
ATOM 683 O O . GLU A 1 88 ? 2.383 19.922 9.914 1 94.19 88 GLU A O 1
ATOM 688 N N . TYR A 1 89 ? 1.454 18.719 8.281 1 93.5 89 TYR A N 1
ATOM 689 C CA . TYR A 1 89 ? 1.755 19.766 7.312 1 93.5 89 TYR A CA 1
ATOM 690 C C . TYR A 1 89 ? 0.478 20.422 6.809 1 93.5 89 TYR A C 1
ATOM 692 O O . TYR A 1 89 ? -0.528 19.75 6.574 1 93.5 89 TYR A O 1
ATOM 700 N N . GLU A 1 90 ? 0.547 21.719 6.703 1 93.56 90 GLU A N 1
ATOM 701 C CA . GLU A 1 90 ? -0.509 22.562 6.156 1 93.56 90 GLU A CA 1
ATOM 702 C C . GLU A 1 90 ? 0.064 23.844 5.559 1 93.56 90 GLU A C 1
ATOM 704 O O . GLU A 1 90 ? 0.965 24.453 6.137 1 93.56 90 GLU A O 1
ATOM 709 N N . SER A 1 91 ? -0.482 24.156 4.422 1 92.25 91 SER A N 1
ATOM 710 C CA . SER A 1 91 ? 0.006 25.391 3.795 1 92.25 91 SER A CA 1
ATOM 711 C C . SER A 1 91 ? -0.393 26.609 4.602 1 92.25 91 SER A C 1
ATOM 713 O O . SER A 1 91 ? -1.541 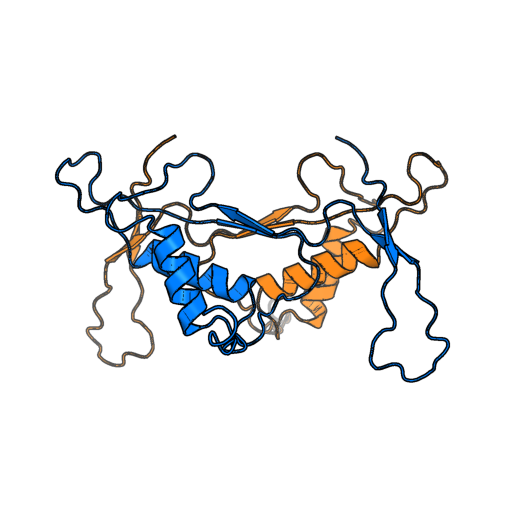26.734 5.035 1 92.25 91 SER A O 1
ATOM 715 N N . THR A 1 92 ? 0.56 27.531 4.848 1 91.44 92 THR A N 1
ATOM 716 C CA . THR A 1 92 ? 0.303 28.781 5.547 1 91.44 92 THR A CA 1
ATOM 717 C C . THR A 1 92 ? 0.538 29.969 4.621 1 91.44 92 THR A C 1
ATOM 719 O O . THR A 1 92 ? 0.978 31.031 5.07 1 91.44 92 THR A O 1
ATOM 722 N N . ALA A 1 93 ? 0.339 29.812 3.395 1 88.56 93 ALA A N 1
ATOM 723 C CA . ALA A 1 93 ? 0.559 30.859 2.412 1 88.56 93 ALA A CA 1
ATOM 724 C C . ALA A 1 93 ? -0.323 32.094 2.703 1 88.56 93 ALA A C 1
ATOM 726 O O . ALA A 1 93 ? -1.441 31.938 3.201 1 88.56 93 ALA A O 1
ATOM 727 N N . ALA A 1 94 ? 0.157 33.25 2.42 1 91.94 94 ALA A N 1
ATOM 728 C CA . ALA A 1 94 ? -0.591 34.469 2.635 1 91.94 94 ALA A CA 1
ATOM 729 C C . ALA A 1 94 ? -1.794 34.562 1.701 1 91.94 94 ALA A C 1
ATOM 731 O O . ALA A 1 94 ? -2.854 35.062 2.086 1 91.94 94 ALA A O 1
ATOM 732 N N . ASN A 1 95 ? -1.591 34.094 0.508 1 92 95 ASN A N 1
ATOM 733 C CA . ASN A 1 95 ? -2.684 34 -0.455 1 92 95 ASN A CA 1
ATOM 734 C C . ASN A 1 95 ? -3.736 33 -0.031 1 92 95 ASN A C 1
ATOM 736 O O . ASN A 1 95 ? -3.434 31.797 0.115 1 92 95 ASN A O 1
ATOM 740 N N . PRO A 1 96 ? -4.961 33.406 0.172 1 90.5 96 PRO A N 1
ATOM 741 C CA . PRO A 1 96 ? -6.02 32.531 0.67 1 90.5 96 PRO A CA 1
ATOM 742 C C . PRO A 1 96 ? -6.254 31.328 -0.232 1 90.5 96 PRO A C 1
ATOM 744 O O . PRO A 1 96 ? -6.68 30.266 0.243 1 90.5 96 PRO A O 1
ATOM 747 N N . SER A 1 97 ? -6.066 31.5 -1.512 1 90.31 97 SER A N 1
ATOM 748 C CA . SER A 1 97 ? -6.258 30.406 -2.451 1 90.31 97 SER A CA 1
ATOM 749 C C . SER A 1 97 ? -5.273 29.266 -2.182 1 90.31 97 SER A C 1
ATOM 751 O O . SER A 1 97 ? -5.508 28.125 -2.59 1 90.31 97 SER A O 1
ATOM 753 N N . PHE A 1 98 ? -4.223 29.562 -1.449 1 90.31 98 PHE A N 1
ATOM 754 C CA . PHE A 1 98 ? -3.178 28.562 -1.22 1 90.31 98 PHE A CA 1
ATOM 755 C C . PHE A 1 98 ? -3.043 28.25 0.266 1 90.31 98 PHE A C 1
ATOM 757 O O . PHE A 1 98 ? -2.225 27.422 0.659 1 90.31 98 PHE A O 1
ATOM 764 N N . CYS A 1 99 ? -3.84 28.891 1.128 1 91.88 99 CYS A N 1
ATOM 765 C CA . CYS A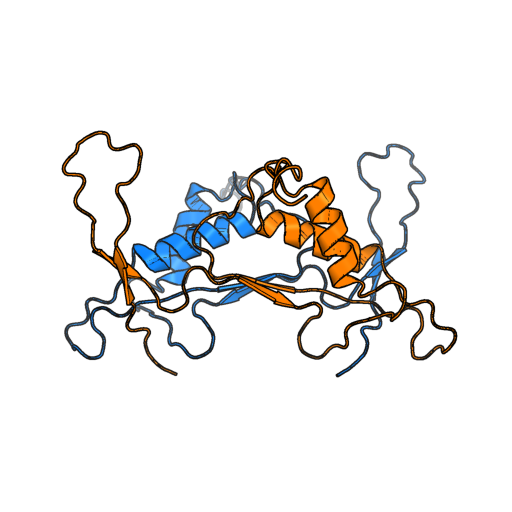 1 99 ? -3.742 28.734 2.574 1 91.88 99 CYS A CA 1
ATOM 766 C C . CYS A 1 99 ? -4.555 27.531 3.055 1 91.88 99 CYS A C 1
ATOM 768 O O . CYS A 1 99 ? -5.594 27.219 2.473 1 91.88 99 CYS A O 1
ATOM 770 N N . CYS A 1 100 ? -4.066 26.875 3.998 1 93.44 100 CYS A N 1
ATOM 771 C CA . CYS A 1 100 ? -4.762 25.812 4.711 1 93.44 100 CYS A CA 1
ATOM 772 C C . CYS A 1 100 ? -4.957 24.594 3.816 1 93.44 100 CYS A C 1
ATOM 774 O O . CYS A 1 100 ? -5.957 23.891 3.938 1 93.44 100 CYS A O 1
ATOM 776 N N . LYS A 1 101 ? -4.109 24.547 2.773 1 94.94 101 LYS A N 1
ATOM 777 C CA . LYS A 1 101 ? -4.188 23.406 1.87 1 94.94 101 LYS A CA 1
ATOM 778 C C . LYS A 1 101 ? -3.447 22.203 2.443 1 94.94 101 LYS A C 1
ATOM 780 O O . LYS A 1 101 ? -2.518 22.359 3.236 1 94.94 101 LYS A O 1
ATOM 785 N N . LYS A 1 102 ? -3.926 21 2.045 1 95.81 102 LYS A N 1
ATOM 786 C CA . LYS A 1 102 ? -3.383 19.75 2.549 1 95.81 102 LYS A CA 1
ATOM 787 C C . LYS A 1 102 ? -2.828 18.891 1.411 1 95.81 102 LYS A C 1
ATOM 789 O O . LYS A 1 102 ? -2.994 19.234 0.237 1 95.81 102 LYS A O 1
ATOM 794 N N . GLN A 1 103 ? -2.068 17.938 1.789 1 96.69 103 GLN A N 1
ATOM 795 C CA . GLN A 1 103 ? -1.466 16.984 0.867 1 96.69 103 GLN A CA 1
ATOM 796 C C . GLN A 1 103 ? -1.589 15.562 1.396 1 96.69 103 GLN A C 1
ATOM 798 O O . GLN A 1 103 ? -1.426 15.32 2.594 1 96.69 103 GLN A O 1
ATOM 803 N N . MET A 1 104 ? -1.878 14.633 0.447 1 98.19 104 MET A N 1
ATOM 804 C CA . MET A 1 104 ? -1.976 13.227 0.83 1 98.19 104 MET A CA 1
ATOM 805 C C . MET A 1 104 ? -1.11 12.359 -0.074 1 98.19 104 MET A C 1
ATOM 807 O O . MET A 1 104 ? -1.464 12.109 -1.228 1 98.19 104 MET A O 1
ATOM 811 N N . PRO A 1 105 ? -0.01 11.883 0.515 1 98.19 105 PRO A N 1
ATOM 812 C CA . PRO A 1 105 ? 0.742 10.898 -0.272 1 98.19 105 PRO A CA 1
ATOM 813 C C . PRO A 1 105 ? 0.001 9.57 -0.423 1 98.19 105 PRO A C 1
ATOM 815 O O . PRO A 1 105 ? -0.939 9.297 0.326 1 98.19 105 PRO A O 1
ATOM 818 N N . SER A 1 106 ? 0.364 8.859 -1.365 1 98.31 106 SER A N 1
ATOM 819 C CA . SER A 1 106 ? -0.148 7.512 -1.593 1 98.31 106 SER A CA 1
ATOM 820 C C . SER A 1 106 ? 0.947 6.582 -2.105 1 98.31 106 SER A C 1
ATOM 822 O O . SER A 1 106 ? 2.004 7.043 -2.541 1 98.31 106 SER A O 1
ATOM 824 N N . PHE A 1 107 ? 0.736 5.312 -1.944 1 98.38 107 PHE A N 1
ATOM 825 C CA . PHE A 1 107 ? 1.659 4.352 -2.537 1 98.38 107 PHE A CA 1
ATOM 826 C C . PHE A 1 107 ? 0.906 3.156 -3.107 1 98.38 107 PHE A C 1
ATOM 828 O O . PHE A 1 107 ? -0.211 2.857 -2.678 1 98.38 107 PHE A O 1
ATOM 835 N N . VAL A 1 108 ? 1.504 2.564 -4.109 1 98.44 108 VAL A N 1
ATOM 836 C CA . VAL A 1 108 ? 1.028 1.35 -4.762 1 98.44 108 VAL A CA 1
ATOM 837 C C . VAL A 1 108 ? 2.031 0.219 -4.547 1 98.44 108 VAL A C 1
ATOM 839 O O . VAL A 1 108 ? 3.24 0.415 -4.703 1 98.44 108 VAL A O 1
ATOM 842 N N . SER A 1 109 ? 1.442 -0.914 -4.188 1 98.69 109 SER A N 1
ATOM 843 C CA . SER A 1 109 ? 2.352 -2.016 -3.887 1 98.69 109 SER A CA 1
ATOM 844 C C . SER A 1 109 ? 1.924 -3.295 -4.598 1 98.69 109 SER A C 1
ATOM 846 O O . SER A 1 109 ? 0.736 -3.627 -4.629 1 98.69 109 SER A O 1
ATOM 848 N N . THR A 1 110 ? 2.889 -4.004 -5.199 1 98.69 110 THR A N 1
ATOM 849 C CA . THR A 1 110 ? 2.754 -5.383 -5.664 1 98.69 110 THR A CA 1
ATOM 850 C C . THR A 1 110 ? 3.762 -6.289 -4.965 1 98.69 110 THR A C 1
ATOM 852 O O . THR A 1 110 ? 4.109 -7.355 -5.48 1 98.69 110 THR A O 1
ATOM 855 N N . LEU A 1 111 ? 4.223 -5.785 -3.818 1 98.25 111 LEU A N 1
ATOM 856 C CA . LEU A 1 111 ? 5.223 -6.523 -3.055 1 98.25 111 LEU A CA 1
ATOM 857 C C . LEU A 1 111 ? 4.688 -7.891 -2.637 1 98.25 111 LEU A C 1
ATOM 859 O O . LEU A 1 111 ? 3.521 -8.016 -2.258 1 98.25 111 LEU A O 1
ATOM 863 N N . THR A 1 112 ? 5.547 -8.883 -2.662 1 97.94 112 THR A N 1
ATOM 864 C CA . THR A 1 112 ? 5.18 -10.234 -2.252 1 97.94 112 THR A CA 1
ATOM 865 C C . THR A 1 112 ? 5.883 -10.617 -0.954 1 97.94 112 THR A C 1
ATOM 867 O O . THR A 1 112 ? 5.742 -11.742 -0.472 1 97.94 112 THR A O 1
ATOM 870 N N . LYS A 1 113 ? 6.699 -9.758 -0.439 1 96.81 113 LYS A N 1
ATOM 871 C CA . LYS A 1 113 ? 7.395 -9.914 0.835 1 96.81 113 LYS A CA 1
ATOM 872 C C . LYS A 1 113 ? 7.598 -8.562 1.518 1 96.81 113 LYS A C 1
ATOM 874 O O . LYS A 1 113 ? 7.477 -7.516 0.879 1 96.81 113 LYS A O 1
ATOM 879 N N . HIS A 1 114 ? 7.859 -8.617 2.789 1 95.75 114 HIS A N 1
ATOM 880 C CA . HIS A 1 114 ? 8.195 -7.398 3.512 1 95.75 114 HIS A CA 1
ATOM 881 C C . HIS A 1 114 ? 9.586 -6.898 3.129 1 95.75 114 HIS A C 1
ATOM 883 O O . HIS A 1 114 ? 10.508 -7.695 2.939 1 95.75 114 HIS A O 1
ATOM 889 N N . VAL A 1 115 ? 9.688 -5.633 3.027 1 95.31 115 VAL A N 1
ATOM 890 C CA . VAL A 1 115 ? 10.977 -5.004 2.771 1 95.31 115 VAL A CA 1
ATOM 891 C C . VAL A 1 115 ? 11.469 -4.301 4.035 1 95.31 115 VAL A C 1
ATOM 893 O O . VAL A 1 115 ? 10.805 -3.402 4.555 1 95.31 115 VAL A O 1
ATOM 896 N N . ILE A 1 116 ? 12.578 -4.738 4.469 1 94.31 116 ILE A N 1
ATOM 897 C CA . ILE A 1 116 ? 13.203 -4.184 5.664 1 94.31 116 ILE A CA 1
ATOM 898 C C . ILE A 1 116 ? 14.594 -3.641 5.32 1 94.31 116 ILE A C 1
ATOM 900 O O . ILE A 1 116 ? 15.383 -4.316 4.656 1 94.31 116 ILE A O 1
ATOM 904 N N . PHE A 1 117 ? 14.859 -2.49 5.754 1 90.94 117 PHE A N 1
ATOM 905 C CA . PHE A 1 117 ? 16.156 -1.876 5.488 1 90.94 117 PHE A CA 1
ATOM 906 C C . PHE A 1 117 ? 17.156 -2.225 6.586 1 90.94 117 PHE A C 1
ATOM 908 O O . PHE A 1 117 ? 16.875 -2.033 7.773 1 90.94 117 PHE A O 1
ATOM 915 N N . PRO A 1 118 ? 18.266 -2.744 6.156 1 83.75 118 PRO A N 1
ATOM 916 C CA . PRO A 1 118 ? 19.297 -3.031 7.164 1 83.75 118 PRO A CA 1
ATOM 917 C C . PRO A 1 118 ? 19.906 -1.767 7.762 1 83.75 118 PRO A C 1
ATOM 919 O O . PRO A 1 118 ? 19.875 -0.704 7.137 1 83.75 118 PRO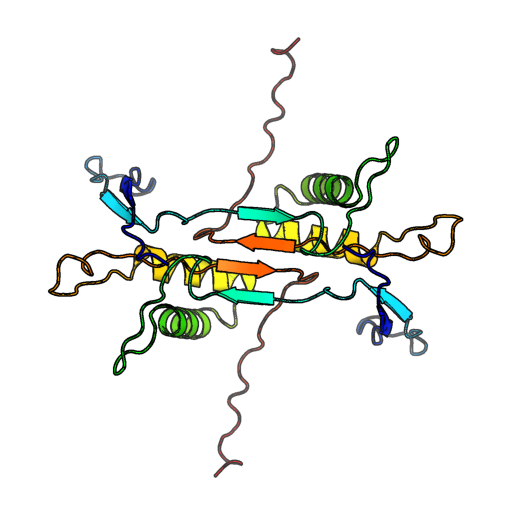 A O 1
ATOM 922 N N . PRO A 1 119 ? 20.406 -1.929 9.031 1 80.69 119 PRO A N 1
ATOM 923 C CA . PRO A 1 119 ? 21.047 -0.757 9.625 1 80.69 119 PRO A CA 1
ATOM 924 C C . PRO A 1 119 ? 22.234 -0.26 8.805 1 80.69 119 PRO A C 1
ATOM 926 O O . PRO A 1 119 ? 22.906 -1.052 8.133 1 80.69 119 PRO A O 1
ATOM 929 N N . LYS A 1 120 ? 22.219 1.088 8.594 1 69.81 120 LYS A N 1
ATOM 930 C CA . LYS A 1 120 ? 23.344 1.64 7.852 1 69.81 120 LYS A CA 1
ATOM 931 C C . LYS A 1 120 ? 24.672 1.267 8.508 1 69.81 120 LYS A C 1
ATOM 933 O O . LYS A 1 120 ? 24.828 1.368 9.727 1 69.81 120 LYS A O 1
ATOM 938 N N . LYS A 1 121 ? 25.438 0.521 7.691 1 63.12 121 LYS A N 1
ATOM 939 C CA . LYS A 1 121 ? 26.797 0.343 8.172 1 63.12 121 LYS A CA 1
ATOM 940 C C . LYS A 1 121 ? 27.562 1.669 8.188 1 63.12 121 LYS A C 1
ATOM 942 O O . LYS A 1 121 ? 27.469 2.453 7.242 1 63.12 121 LYS A O 1
ATOM 947 N N . HIS A 1 122 ? 27.531 2.371 9.242 1 50.62 122 HIS A N 1
ATOM 948 C CA . HIS A 1 122 ? 28.422 3.525 9.234 1 50.62 122 HIS A CA 1
ATOM 949 C C . HIS A 1 122 ? 29.656 3.262 8.375 1 50.62 122 HIS A C 1
ATOM 951 O O . HIS A 1 122 ? 30.406 2.316 8.633 1 50.62 122 HIS A O 1
ATOM 957 N N . ARG A 1 123 ? 29.438 3.26 6.996 1 46.31 123 ARG A N 1
ATOM 958 C CA . ARG A 1 123 ? 30.688 3.199 6.262 1 46.31 123 ARG A CA 1
ATOM 959 C C . ARG A 1 123 ? 31.719 4.156 6.855 1 46.31 123 ARG A C 1
ATOM 961 O O . ARG A 1 123 ? 31.375 5.277 7.242 1 46.31 123 ARG A O 1
ATOM 968 N N . ASN A 1 124 ? 32.688 3.596 7.469 1 44.44 124 ASN A N 1
ATOM 969 C CA . ASN A 1 124 ? 33.906 4.367 7.734 1 44.44 124 ASN A CA 1
ATOM 970 C C . ASN A 1 124 ? 34.219 5.344 6.602 1 44.44 124 ASN A C 1
ATOM 972 O O . ASN A 1 124 ? 34.531 4.93 5.492 1 44.44 124 ASN A O 1
ATOM 976 N N . THR A 1 125 ? 33.438 6.277 6.52 1 42.84 125 THR A N 1
ATOM 977 C CA . THR A 1 125 ? 33.75 7.363 5.594 1 42.84 125 THR A CA 1
ATOM 978 C C . THR A 1 125 ? 35.281 7.621 5.547 1 42.84 125 THR A C 1
ATOM 980 O O . THR A 1 125 ? 35.719 8.625 4.988 1 42.84 125 THR A O 1
ATOM 983 N N . SER A 1 126 ? 36.031 6.98 6.262 1 39.19 126 SER A N 1
ATOM 984 C CA . SER A 1 126 ? 37.438 7.234 5.984 1 39.19 126 SER A CA 1
ATOM 985 C C . SER A 1 126 ? 37.812 6.867 4.547 1 39.19 126 SER A C 1
ATOM 987 O O . SER A 1 126 ? 38.844 7.27 4.039 1 39.19 126 SER A O 1
ATOM 989 N N . LYS A 1 127 ? 37.188 5.852 4.023 1 39.03 127 LYS A N 1
ATOM 990 C CA . LYS A 1 127 ? 37.75 5.57 2.715 1 39.03 127 LYS A CA 1
ATOM 991 C C . LYS A 1 127 ? 37.25 6.562 1.667 1 39.03 127 LYS A C 1
ATOM 993 O O . LYS A 1 127 ? 37.656 6.496 0.503 1 39.03 127 LYS A O 1
ATOM 998 N N . LEU A 1 128 ? 36.125 7.285 1.947 1 39.41 128 LEU A N 1
ATOM 999 C CA . LEU A 1 128 ? 35.75 8.25 0.914 1 39.41 128 LEU A CA 1
ATOM 1000 C C . LEU A 1 128 ? 36.594 9.523 1.045 1 39.41 128 LEU A C 1
ATOM 1002 O O . LEU A 1 128 ? 36.438 10.445 0.234 1 39.41 128 LEU A O 1
ATOM 1006 N N . LEU A 1 129 ? 37.094 9.758 2.201 1 29.02 129 LEU A N 1
ATOM 1007 C CA . LEU A 1 129 ? 38.094 10.82 2.172 1 29.02 129 LEU A CA 1
ATOM 1008 C C . LEU A 1 129 ? 39.438 10.281 1.722 1 29.02 129 LEU A C 1
ATOM 1010 O O . LEU A 1 129 ? 39.844 9.188 2.121 1 29.02 129 LEU A O 1
ATOM 1014 N N . MET B 1 1 ? -6.02 19.484 -12.148 1 78.19 1 MET B N 1
ATOM 1015 C CA . MET B 1 1 ? -5.273 19.312 -10.906 1 78.19 1 MET B CA 1
ATOM 1016 C C . MET B 1 1 ? -5.645 20.406 -9.898 1 78.19 1 MET B C 1
ATOM 1018 O O . MET B 1 1 ? -5.914 21.547 -10.281 1 78.19 1 MET B O 1
ATOM 1022 N N . ALA B 1 2 ? -6.004 20.062 -8.758 1 85.81 2 ALA B N 1
ATOM 1023 C CA . ALA B 1 2 ? -6.426 21 -7.719 1 85.81 2 ALA B CA 1
ATOM 1024 C C . ALA B 1 2 ? -5.586 20.844 -6.453 1 85.81 2 ALA B C 1
ATOM 1026 O O . ALA B 1 2 ? -4.988 19.781 -6.23 1 85.81 2 ALA B O 1
ATOM 1027 N N . LEU B 1 3 ? -5.531 21.953 -5.68 1 92.62 3 LEU B N 1
ATOM 1028 C CA . LEU B 1 3 ? -4.977 21.844 -4.336 1 92.62 3 LEU B CA 1
ATOM 1029 C C . LEU B 1 3 ? -5.98 21.203 -3.387 1 92.62 3 LEU B C 1
ATOM 1031 O O . LEU B 1 3 ? -7.188 21.422 -3.506 1 92.62 3 LEU B O 1
ATOM 1035 N N . ASP B 1 4 ? -5.551 20.422 -2.512 1 94.31 4 ASP B N 1
ATOM 1036 C CA . ASP B 1 4 ? -6.402 19.719 -1.554 1 94.31 4 ASP B CA 1
ATOM 1037 C C . ASP B 1 4 ? -6.848 20.656 -0.432 1 94.31 4 ASP B C 1
ATOM 1039 O O . ASP B 1 4 ? -6.043 21.047 0.415 1 94.31 4 ASP B O 1
ATOM 1043 N N . ASP B 1 5 ? -8.086 20.953 -0.331 1 93.5 5 ASP B N 1
ATOM 1044 C CA . ASP B 1 5 ? -8.641 21.891 0.638 1 93.5 5 ASP B CA 1
ATOM 1045 C C . ASP B 1 5 ? -8.734 21.266 2.025 1 93.5 5 ASP B C 1
ATOM 1047 O O . ASP B 1 5 ? -8.914 21.969 3.021 1 93.5 5 ASP B O 1
ATOM 1051 N N . GLY B 1 6 ? -8.531 19.969 2.068 1 93.31 6 GLY B N 1
ATOM 1052 C CA . GLY B 1 6 ? -8.711 19.266 3.324 1 93.31 6 GLY B CA 1
ATOM 1053 C C . GLY B 1 6 ? -10.156 19.234 3.795 1 93.31 6 GLY B C 1
ATOM 1054 O O . GLY B 1 6 ? -11.031 19.812 3.141 1 93.31 6 GLY B O 1
ATOM 1055 N N . VAL B 1 7 ? -10.477 18.406 4.77 1 92 7 VAL B N 1
ATOM 1056 C CA . VAL B 1 7 ? -11.773 18.328 5.43 1 92 7 VAL B CA 1
ATOM 1057 C C . VAL B 1 7 ? -11.586 18.344 6.945 1 92 7 VAL B C 1
ATOM 1059 O O . VAL B 1 7 ? -10.539 17.938 7.453 1 92 7 VAL B O 1
ATOM 1062 N N . PHE B 1 8 ? -12.555 18.875 7.688 1 90 8 PHE B N 1
ATOM 1063 C CA . PHE B 1 8 ? -12.484 18.906 9.148 1 90 8 PHE B CA 1
ATOM 1064 C C . PHE B 1 8 ? -13.008 17.609 9.75 1 90 8 PHE B C 1
ATOM 1066 O O . PHE B 1 8 ? -14.039 17.094 9.305 1 90 8 PHE B O 1
ATOM 1073 N N . VAL B 1 9 ? -12.188 17.094 10.531 1 85.94 9 VAL B N 1
ATOM 1074 C CA . VAL B 1 9 ? -12.625 15.898 11.25 1 85.94 9 VAL B CA 1
ATOM 1075 C C . VAL B 1 9 ? -12.477 16.109 12.75 1 85.94 9 VAL B C 1
ATOM 1077 O O . VAL B 1 9 ? -11.594 16.844 13.195 1 85.94 9 VAL B O 1
ATOM 1080 N N . CYS B 1 10 ? -13.469 15.547 13.586 1 77.62 10 CYS B N 1
ATOM 1081 C CA . CYS B 1 10 ? -13.43 15.641 15.039 1 77.62 10 CYS B CA 1
ATOM 1082 C C . CYS B 1 10 ? -12.898 14.352 15.656 1 77.62 10 CYS B C 1
ATOM 1084 O O . CYS B 1 10 ? -13.281 13.258 15.242 1 77.62 10 CYS B O 1
ATOM 1086 N N . ASP B 1 11 ? -11.695 14.367 16.109 1 64.44 11 ASP B N 1
ATOM 1087 C CA . ASP B 1 11 ? -11.164 13.195 16.781 1 64.44 11 ASP B CA 1
ATOM 1088 C C . ASP B 1 11 ? -11.836 12.984 18.141 1 64.44 11 ASP B C 1
ATOM 1090 O O . ASP B 1 11 ? -12.195 13.953 18.812 1 64.44 11 ASP B O 1
ATOM 1094 N N . GLY B 1 12 ? -12.531 11.812 18.281 1 57.31 12 GLY B N 1
ATOM 1095 C CA . GLY B 1 12 ? -13.078 11.539 19.609 1 57.31 12 GLY B CA 1
ATOM 1096 C C . GLY B 1 12 ? -12.055 11.68 20.719 1 57.31 12 GLY B C 1
ATOM 1097 O O . GLY B 1 12 ? -10.875 11.922 20.453 1 57.31 12 GLY B O 1
ATOM 1098 N N . PRO B 1 13 ? -12.477 11.625 22 1 51.44 13 PRO B N 1
ATOM 1099 C CA . PRO B 1 13 ? -11.57 11.68 23.141 1 51.44 13 PRO B CA 1
ATOM 1100 C C . PRO B 1 13 ? -10.445 10.648 23.047 1 51.44 13 PRO B C 1
ATOM 1102 O O . PRO B 1 13 ? -10.664 9.531 22.562 1 51.44 13 PRO B O 1
ATOM 1105 N N . LEU B 1 14 ? -9.266 10.992 22.578 1 49.91 14 LEU B N 1
ATOM 1106 C CA . LEU B 1 14 ? -8.234 9.977 22.75 1 49.91 14 LEU B CA 1
ATOM 1107 C C . LEU B 1 14 ? -8.492 9.172 24.031 1 49.91 14 LEU B C 1
ATOM 1109 O O . LEU B 1 14 ? -8.805 9.742 25.078 1 49.91 14 LEU B O 1
ATOM 1113 N N . SER B 1 15 ? -9.008 8.008 23.844 1 46.31 15 SER B N 1
ATOM 1114 C CA . SER B 1 15 ? -9.383 7.176 24.984 1 46.31 15 SER B CA 1
ATOM 1115 C C . SER B 1 15 ? -8.547 7.52 26.219 1 46.31 15 SER B C 1
ATOM 1117 O O . SER B 1 15 ? -9.023 7.395 27.359 1 46.31 15 SER B O 1
ATOM 1119 N N . ASN B 1 16 ? -7.223 7.203 26.094 1 44.34 16 ASN B N 1
ATOM 1120 C CA . ASN B 1 16 ? -6.539 7.148 27.375 1 44.34 16 ASN B CA 1
ATOM 1121 C C . ASN B 1 16 ? -6.508 8.516 28.062 1 44.34 16 ASN B C 1
ATOM 1123 O O . ASN B 1 16 ? -5.777 8.711 29.031 1 44.34 16 ASN B O 1
ATOM 1127 N N . SER B 1 17 ? -6.762 9.523 27.438 1 40.97 17 SER B N 1
ATOM 1128 C CA . SER B 1 17 ? -6.723 10.68 28.328 1 40.97 17 SER B CA 1
ATOM 1129 C C . SER B 1 17 ? -7.957 10.727 29.219 1 40.97 17 SER B C 1
ATOM 1131 O O . SER B 1 17 ? -9.086 10.688 28.734 1 40.97 17 SER B O 1
ATOM 1133 N N . LYS B 1 18 ? -8.047 10.062 30.359 1 42.06 18 LYS B N 1
ATOM 1134 C CA . LYS B 1 18 ? -8.945 10.172 31.516 1 42.06 18 LYS B CA 1
ATOM 1135 C C . LYS B 1 18 ? -9.586 11.547 31.578 1 42.06 18 LYS B C 1
ATOM 1137 O O . LYS B 1 18 ? -10.438 11.805 32.438 1 42.06 18 LYS B O 1
ATOM 1142 N N . SER B 1 19 ? -8.922 12.68 31.453 1 44.88 19 SER B N 1
ATOM 1143 C CA . SER B 1 19 ? -9.578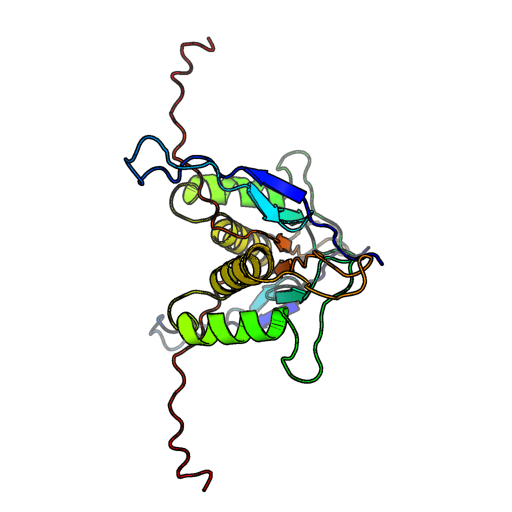 13.906 31.891 1 44.88 19 SER B CA 1
ATOM 1144 C C . SER B 1 19 ? -10.797 14.219 31.047 1 44.88 19 SER B C 1
ATOM 1146 O O . SER B 1 19 ? -10.766 14.055 29.828 1 44.88 19 SER B O 1
ATOM 1148 N N . ALA B 1 20 ? -12.055 14.102 31.562 1 45.44 20 ALA B N 1
ATOM 1149 C CA . ALA B 1 20 ? -13.422 14.477 31.203 1 45.44 20 ALA B CA 1
ATOM 1150 C C . ALA B 1 20 ? -13.445 15.5 30.078 1 45.44 20 ALA B C 1
ATOM 1152 O O . ALA B 1 20 ? -14.367 15.508 29.266 1 45.44 20 ALA B O 1
ATOM 1153 N N . ASP B 1 21 ? -12.75 16.578 30.125 1 46.03 21 ASP B N 1
ATOM 1154 C CA . ASP B 1 21 ? -12.781 17.734 29.234 1 46.03 21 ASP B CA 1
ATOM 1155 C C . ASP B 1 21 ? -12.016 17.469 27.938 1 46.03 21 ASP B C 1
ATOM 1157 O O . ASP B 1 21 ? -11.039 18.141 27.641 1 46.03 21 ASP B O 1
ATOM 1161 N N . ALA B 1 22 ? -11.648 16.344 27.625 1 50.28 22 ALA B N 1
ATOM 1162 C CA . ALA B 1 22 ? -10.781 16.062 26.484 1 50.28 22 ALA B CA 1
ATOM 1163 C C . ALA B 1 22 ? -11.375 16.641 25.203 1 50.28 22 ALA B C 1
ATOM 1165 O O . ALA B 1 22 ? -12.398 16.156 24.703 1 50.28 22 ALA B O 1
ATOM 1166 N N . ALA B 1 23 ? -11.273 17.938 24.969 1 52.91 23 ALA B N 1
ATOM 1167 C CA . ALA B 1 23 ? -11.734 18.797 23.891 1 52.91 23 ALA B CA 1
ATOM 1168 C C . ALA B 1 23 ? -11.578 18.109 22.531 1 52.91 23 ALA B C 1
ATOM 1170 O O . ALA B 1 23 ? -10.547 17.484 22.266 1 52.91 23 ALA B O 1
ATOM 1171 N N . THR B 1 24 ? -12.641 17.609 22.016 1 62.66 24 THR B N 1
ATOM 1172 C CA . THR B 1 24 ? -12.703 17.219 20.609 1 62.66 24 THR B CA 1
ATOM 1173 C C . THR B 1 24 ? -11.883 18.156 19.734 1 62.66 24 THR B C 1
ATOM 1175 O O . THR B 1 24 ? -12.117 19.375 19.734 1 62.66 24 THR B O 1
ATOM 1178 N N . THR B 1 25 ? -10.578 17.922 19.578 1 73.81 25 THR B N 1
ATOM 1179 C CA . THR B 1 25 ? -9.773 18.766 18.719 1 73.81 25 THR B CA 1
ATOM 1180 C C . THR B 1 25 ? -10.141 18.547 17.25 1 73.81 25 THR B C 1
ATOM 1182 O O . THR B 1 25 ? -10.219 17.406 16.797 1 73.81 25 THR B O 1
ATOM 1185 N N . THR B 1 26 ? -10.812 19.578 16.609 1 83.5 26 THR B N 1
ATOM 1186 C CA . THR B 1 26 ? -11.094 19.594 15.18 1 83.5 26 THR B CA 1
ATOM 1187 C C . THR B 1 26 ? -9.812 19.828 14.383 1 83.5 26 THR B C 1
ATOM 1189 O O . THR B 1 26 ? -9.023 20.719 14.711 1 83.5 26 THR B O 1
ATOM 1192 N N . ARG B 1 27 ? -9.57 18.828 13.602 1 86.88 27 ARG B N 1
ATOM 1193 C CA . ARG B 1 27 ? -8.383 19 12.781 1 86.88 27 ARG B CA 1
ATOM 1194 C C . ARG B 1 27 ? -8.719 18.875 11.297 1 86.88 27 ARG B C 1
ATOM 1196 O O . ARG B 1 27 ? -9.719 18.25 10.93 1 86.88 27 ARG B O 1
ATOM 1203 N N . ARG B 1 28 ? -7.988 19.609 10.523 1 92.19 28 ARG B N 1
ATOM 1204 C CA . ARG B 1 28 ? -8.094 19.516 9.07 1 92.19 28 ARG B CA 1
ATOM 1205 C C . ARG B 1 28 ? -7.207 18.406 8.531 1 92.19 28 ARG B C 1
ATOM 1207 O O . ARG B 1 28 ? -6.02 18.344 8.852 1 92.19 28 ARG B O 1
ATOM 1214 N N . ILE B 1 29 ? -7.84 17.5 7.73 1 93.69 29 ILE B N 1
ATOM 1215 C CA . ILE B 1 29 ? -7.07 16.406 7.148 1 93.69 29 ILE B CA 1
ATOM 1216 C C . ILE B 1 29 ? -7.281 16.391 5.637 1 93.69 29 ILE B C 1
ATOM 1218 O O . ILE B 1 29 ? -8.258 16.938 5.129 1 93.69 29 ILE B O 1
ATOM 1222 N N . PRO B 1 30 ? -6.336 15.781 4.887 1 96.56 30 PRO B N 1
ATOM 1223 C CA . PRO B 1 30 ? -6.555 15.68 3.441 1 96.56 30 PRO B CA 1
ATOM 1224 C C . PRO B 1 30 ? -7.836 14.93 3.092 1 96.56 30 PRO B C 1
ATOM 1226 O O . PRO B 1 30 ? -8.195 13.961 3.77 1 96.56 30 PRO B O 1
ATOM 1229 N N . VAL B 1 31 ? -8.438 15.242 2.012 1 94.81 31 VAL B N 1
ATOM 1230 C CA . VAL B 1 31 ? -9.711 14.688 1.575 1 94.81 31 VAL B CA 1
ATOM 1231 C C . VAL B 1 31 ? -9.57 13.18 1.353 1 94.81 31 VAL B C 1
ATOM 1233 O O . VAL B 1 31 ? -10.469 12.406 1.69 1 94.81 31 VAL B O 1
ATOM 1236 N N . GLU B 1 32 ? -8.453 12.781 0.791 1 96.31 32 GLU B N 1
ATOM 1237 C CA . GLU B 1 32 ? -8.281 11.391 0.39 1 96.31 32 GLU B CA 1
ATOM 1238 C C . GLU B 1 32 ? -7.512 10.602 1.447 1 96.31 32 GLU B C 1
ATOM 1240 O O . GLU B 1 32 ? -6.902 9.57 1.142 1 96.31 32 GLU B O 1
ATOM 1245 N N . ALA B 1 33 ? -7.5 11.078 2.668 1 96.56 33 ALA B N 1
ATOM 1246 C CA . ALA B 1 33 ? -6.812 10.344 3.73 1 96.56 33 ALA B CA 1
ATOM 1247 C C . ALA B 1 33 ? -7.57 9.07 4.086 1 96.56 33 ALA B C 1
ATOM 1249 O O . ALA B 1 33 ? -8.797 9.016 3.996 1 96.56 33 ALA B O 1
ATOM 1250 N N . ASP B 1 34 ? -6.824 8.023 4.469 1 96.69 34 ASP B N 1
ATOM 1251 C CA . ASP B 1 34 ? -7.309 6.766 5.02 1 96.69 34 ASP B CA 1
ATOM 1252 C C . ASP B 1 34 ? -8.203 6.035 4.02 1 96.69 34 ASP B C 1
ATOM 1254 O O . ASP B 1 34 ? -9.297 5.59 4.367 1 96.69 34 ASP B O 1
ATOM 1258 N N . LEU B 1 35 ? -7.719 5.977 2.811 1 97.31 35 LEU B N 1
ATOM 1259 C CA . LEU B 1 35 ? -8.305 5.152 1.761 1 97.31 35 LEU B CA 1
ATOM 1260 C C . LEU B 1 35 ? -7.402 3.971 1.428 1 97.31 35 LEU B C 1
ATOM 1262 O O . LEU B 1 35 ? -6.176 4.09 1.473 1 97.31 35 LEU B O 1
ATOM 1266 N N . PHE B 1 36 ? -8.023 2.873 1.189 1 98.31 36 PHE B N 1
ATOM 1267 C CA . PHE B 1 36 ? -7.34 1.668 0.734 1 98.31 36 PHE B CA 1
ATOM 1268 C C . PHE B 1 36 ? -8.086 1.028 -0.428 1 98.31 36 PHE B C 1
ATOM 1270 O O . PHE B 1 36 ? -9.289 0.753 -0.327 1 98.31 36 PHE B O 1
ATOM 1277 N N . ILE B 1 37 ? -7.43 0.843 -1.561 1 97.81 37 ILE B N 1
ATOM 1278 C CA . ILE B 1 37 ? -8.023 0.229 -2.744 1 97.81 37 ILE B CA 1
ATOM 1279 C C . ILE B 1 37 ? -7.16 -0.949 -3.199 1 97.81 37 ILE B C 1
ATOM 1281 O O . ILE B 1 37 ? -5.949 -0.808 -3.379 1 97.81 37 ILE B O 1
ATOM 1285 N N . ALA B 1 38 ? -7.758 -2.045 -3.314 1 98.06 38 ALA B N 1
ATOM 1286 C CA . ALA B 1 38 ? -7.07 -3.232 -3.816 1 98.06 38 ALA B CA 1
ATOM 1287 C C . ALA B 1 38 ? -7.57 -3.607 -5.207 1 98.06 38 ALA B C 1
ATOM 1289 O O . ALA B 1 38 ? -8.773 -3.551 -5.48 1 98.06 38 ALA B O 1
ATOM 1290 N N . TYR B 1 39 ? -6.656 -3.951 -6.105 1 97.5 39 TYR B N 1
ATOM 1291 C CA . TYR B 1 39 ? -6.945 -4.441 -7.449 1 97.5 39 TYR B CA 1
ATOM 1292 C C . TYR B 1 39 ? -6.555 -5.906 -7.594 1 97.5 39 TYR B C 1
ATOM 1294 O O . TYR B 1 39 ? -5.469 -6.309 -7.168 1 97.5 39 TYR B O 1
ATOM 1302 N N . SER B 1 40 ? -7.434 -6.598 -8.18 1 97.19 40 SER B N 1
ATOM 1303 C CA . SER B 1 40 ? -7.121 -8.008 -8.398 1 97.19 40 SER B CA 1
ATOM 1304 C C . SER B 1 40 ? -5.961 -8.18 -9.375 1 97.19 40 SER B C 1
ATOM 1306 O O . SER B 1 40 ? -5.293 -9.219 -9.375 1 97.19 40 SER B O 1
ATOM 1308 N N . VAL B 1 41 ? -5.734 -7.184 -10.258 1 96.56 41 VAL B N 1
ATOM 1309 C CA . VAL B 1 41 ? -4.602 -7.148 -11.172 1 96.56 41 VAL B CA 1
ATOM 1310 C C . VAL B 1 41 ? -4.078 -5.719 -11.297 1 96.56 41 VAL B C 1
ATOM 1312 O O . VAL B 1 41 ? -4.785 -4.762 -10.969 1 96.56 41 VAL B O 1
ATOM 1315 N N . GLN B 1 42 ? -2.826 -5.68 -11.758 1 93 42 GLN B N 1
ATOM 1316 C CA . GLN B 1 42 ? -2.307 -4.379 -12.164 1 93 42 GLN B CA 1
ATOM 1317 C C . GLN B 1 42 ? -3.096 -3.816 -13.344 1 93 42 GLN B C 1
ATOM 1319 O O . GLN B 1 42 ? -3.488 -4.559 -14.242 1 93 42 GLN B O 1
ATOM 1324 N N . PRO B 1 43 ? -3.26 -2.457 -13.289 1 89.19 43 PRO B N 1
ATOM 1325 C CA . PRO B 1 43 ? -3.951 -1.861 -14.43 1 89.19 43 PRO B CA 1
ATOM 1326 C C . PRO B 1 43 ? -3.334 -2.264 -15.766 1 89.19 43 PRO B C 1
ATOM 1328 O O . PRO B 1 43 ? -2.109 -2.258 -15.914 1 89.19 43 PRO B O 1
ATOM 1331 N N . GLY B 1 44 ? -4.109 -2.66 -16.75 1 90.19 44 GLY B N 1
ATOM 1332 C CA . GLY B 1 44 ? -3.654 -3.08 -18.078 1 90.19 44 GLY B CA 1
ATOM 1333 C C . GLY B 1 44 ? -3.643 -4.586 -18.25 1 90.19 44 GLY B C 1
ATOM 1334 O O . GLY B 1 44 ? -3.363 -5.09 -19.344 1 90.19 44 GLY B O 1
ATOM 1335 N N . TYR B 1 45 ? -3.961 -5.312 -17.219 1 93.56 45 TYR B N 1
ATOM 1336 C CA . TYR B 1 45 ? -3.977 -6.77 -17.281 1 93.56 45 TYR B CA 1
ATOM 1337 C C . TYR B 1 45 ? -5.379 -7.309 -17.031 1 93.56 45 TYR B C 1
ATOM 1339 O O . TYR B 1 45 ? -6.223 -6.621 -16.453 1 93.56 45 TYR B O 1
ATOM 1347 N N . TYR B 1 46 ? -5.574 -8.586 -17.422 1 91.44 46 TYR B N 1
ATOM 1348 C CA . TYR B 1 46 ? -6.816 -9.297 -17.141 1 91.44 46 TYR B CA 1
ATOM 1349 C C . TYR B 1 46 ? -6.691 -10.117 -15.867 1 91.44 46 TYR B C 1
ATOM 1351 O O . TYR B 1 46 ? -5.633 -10.688 -15.594 1 91.44 46 TYR B O 1
ATOM 1359 N N . ALA B 1 47 ? -7.82 -10.164 -15.195 1 93.19 47 ALA B N 1
ATOM 1360 C CA . ALA B 1 47 ? -7.902 -11 -14 1 93.19 47 ALA B CA 1
ATOM 1361 C C . ALA B 1 47 ? -8.531 -12.352 -14.312 1 93.19 47 ALA B C 1
ATOM 1363 O O . ALA B 1 47 ? -9.43 -12.445 -15.141 1 93.19 47 ALA B O 1
ATOM 1364 N N . PHE B 1 48 ? -8.062 -13.406 -13.609 1 90.88 48 PHE B N 1
ATOM 1365 C CA . PHE B 1 48 ? -8.602 -14.75 -13.789 1 90.88 48 PHE B CA 1
ATOM 1366 C C . PHE B 1 48 ? -9.781 -14.984 -12.852 1 90.88 48 PHE B C 1
ATOM 1368 O O . PHE B 1 48 ? -9.727 -14.617 -11.672 1 90.88 48 PHE B O 1
ATOM 1375 N N . ARG B 1 49 ? -10.836 -15.5 -13.477 1 86.5 49 ARG B N 1
ATOM 1376 C CA . ARG B 1 49 ? -12.023 -15.883 -12.719 1 86.5 49 ARG B CA 1
ATOM 1377 C C . ARG B 1 49 ? -12.602 -17.188 -13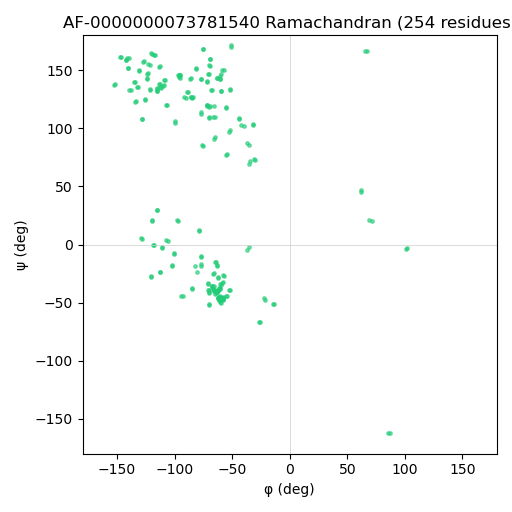.234 1 86.5 49 ARG B C 1
ATOM 1379 O O . ARG B 1 49 ? -12.664 -17.422 -14.445 1 86.5 49 ARG B O 1
ATOM 1386 N N . ASN B 1 50 ? -12.93 -18.125 -12.242 1 83.75 50 ASN B N 1
ATOM 1387 C CA . ASN B 1 50 ? -13.602 -19.375 -12.547 1 83.75 50 ASN B CA 1
ATOM 1388 C C . ASN B 1 50 ? -14.984 -19.438 -11.906 1 83.75 50 ASN B C 1
ATOM 1390 O O . ASN B 1 50 ? -15.156 -19.078 -10.742 1 83.75 50 ASN B O 1
ATOM 1394 N N . SER B 1 51 ? -15.984 -19.844 -12.75 1 82.75 51 SER B N 1
ATOM 1395 C CA . SER B 1 51 ? -17.359 -19.844 -12.281 1 82.75 51 SER B CA 1
ATOM 1396 C C . SER B 1 51 ? -17.562 -20.797 -11.109 1 82.75 51 SER B C 1
ATOM 1398 O O . SER B 1 51 ? -18.438 -20.578 -10.266 1 82.75 51 SER B O 1
ATOM 1400 N N . VAL B 1 52 ? -16.75 -21.828 -11.047 1 81.94 52 VAL B N 1
ATOM 1401 C CA . VAL B 1 52 ? -16.922 -22.859 -10.016 1 81.94 52 VAL B CA 1
ATOM 1402 C C . VAL B 1 52 ? -16.031 -22.531 -8.82 1 81.94 52 VAL B C 1
ATOM 1404 O O . VAL B 1 52 ? -16.484 -22.516 -7.68 1 81.94 52 VAL B O 1
ATOM 1407 N N . ASN B 1 53 ? -14.695 -22.125 -9.094 1 81.94 53 ASN B N 1
ATOM 1408 C CA . ASN B 1 53 ? -13.695 -22 -8.039 1 81.94 53 ASN B CA 1
ATOM 1409 C C . ASN B 1 53 ? -13.5 -20.547 -7.625 1 81.94 53 ASN B C 1
ATOM 1411 O O . ASN B 1 53 ? -12.781 -20.266 -6.664 1 81.94 53 ASN B O 1
ATOM 1415 N N . GLY B 1 54 ? -14.117 -19.594 -8.375 1 87.5 54 GLY B N 1
ATOM 1416 C CA . GLY B 1 54 ? -13.984 -18.188 -8.039 1 87.5 54 GLY B CA 1
ATOM 1417 C C . GLY B 1 54 ? -12.766 -17.547 -8.664 1 87.5 54 GLY B C 1
ATOM 1418 O O . GLY B 1 54 ? -12.266 -18.016 -9.688 1 87.5 54 GLY B O 1
ATOM 1419 N N . SER B 1 55 ? -12.398 -16.391 -8.109 1 94.81 55 SER B N 1
ATOM 1420 C CA . SER B 1 55 ? -11.234 -15.656 -8.602 1 94.81 55 SER B CA 1
ATOM 1421 C C . SER B 1 55 ? -9.992 -15.977 -7.789 1 94.81 55 SER B C 1
ATOM 1423 O O . SER B 1 55 ? -10.086 -16.344 -6.613 1 94.81 55 SER B O 1
ATOM 1425 N N . TRP B 1 56 ? -8.852 -16.031 -8.492 1 96.5 56 TRP B N 1
ATOM 1426 C CA . TRP B 1 56 ? -7.586 -16.25 -7.801 1 96.5 56 TRP B CA 1
ATOM 1427 C C . TRP B 1 56 ? -7.41 -15.258 -6.656 1 96.5 56 TRP B C 1
ATOM 1429 O O . TRP B 1 56 ? -7.012 -15.633 -5.551 1 96.5 56 TRP B O 1
ATOM 1439 N N . PHE B 1 57 ? -7.828 -14.031 -6.902 1 97.88 57 PHE B N 1
ATOM 1440 C CA . PHE B 1 57 ? -7.625 -12.961 -5.926 1 97.88 57 PHE B CA 1
ATOM 1441 C C . PHE B 1 57 ? -8.508 -13.172 -4.703 1 97.88 57 PHE B C 1
ATOM 1443 O O . PHE B 1 57 ? -8.031 -13.125 -3.568 1 97.88 57 PHE B O 1
ATOM 1450 N N . ILE B 1 58 ? -9.766 -13.367 -4.895 1 97.12 58 ILE B N 1
ATOM 1451 C CA . ILE B 1 58 ? -10.719 -13.508 -3.793 1 97.12 58 ILE B CA 1
ATOM 1452 C C . ILE B 1 58 ? -10.375 -14.75 -2.975 1 97.12 58 ILE B C 1
ATOM 1454 O O . ILE B 1 58 ? -10.461 -14.727 -1.743 1 97.12 58 ILE B O 1
ATOM 1458 N N . ARG B 1 59 ? -10 -15.852 -3.631 1 96.81 59 ARG B N 1
ATOM 1459 C CA . ARG B 1 59 ? -9.609 -17.062 -2.928 1 96.81 59 ARG B CA 1
ATOM 1460 C C . ARG B 1 59 ? -8.391 -16.828 -2.041 1 96.81 59 ARG B C 1
ATOM 1462 O O . ARG B 1 59 ? -8.383 -17.219 -0.875 1 96.81 59 ARG B O 1
ATOM 1469 N N . ALA B 1 60 ? -7.434 -16.188 -2.672 1 98.06 60 ALA B N 1
ATOM 1470 C CA . ALA B 1 60 ? -6.234 -15.883 -1.898 1 98.06 60 ALA B CA 1
ATOM 1471 C C . ALA B 1 60 ? -6.562 -14.969 -0.723 1 98.06 60 ALA B C 1
ATOM 1473 O O . ALA B 1 60 ? -6.105 -15.203 0.399 1 98.06 60 ALA B O 1
ATOM 1474 N N . LEU B 1 61 ? -7.348 -13.93 -0.971 1 97.81 61 LEU B N 1
ATOM 1475 C CA . LEU B 1 61 ? -7.727 -12.984 0.07 1 97.81 61 LEU B CA 1
ATOM 1476 C C . LEU B 1 61 ? -8.453 -13.688 1.211 1 97.81 61 LEU B C 1
ATOM 1478 O O . LEU B 1 61 ? -8.125 -13.484 2.383 1 97.81 61 LEU B O 1
ATOM 1482 N N . SER B 1 62 ? -9.398 -14.539 0.82 1 96.75 62 SER B N 1
ATOM 1483 C CA . SER B 1 62 ? -10.156 -15.273 1.826 1 96.75 62 SER B CA 1
ATOM 1484 C C . SER B 1 62 ? -9.25 -16.188 2.643 1 96.75 62 SER B C 1
ATOM 1486 O O . SER B 1 62 ? -9.344 -16.234 3.871 1 96.75 62 SER B O 1
ATOM 1488 N N . ASP B 1 63 ? -8.398 -16.906 1.998 1 97.44 63 ASP B N 1
ATOM 1489 C CA . ASP B 1 63 ? -7.484 -17.844 2.664 1 97.44 63 ASP B CA 1
ATOM 1490 C C . ASP B 1 63 ? -6.57 -17.109 3.639 1 97.44 63 ASP B C 1
ATOM 1492 O O . ASP B 1 63 ? -6.418 -17.516 4.789 1 97.44 63 ASP B O 1
ATOM 1496 N N . VAL B 1 64 ? -6.012 -15.984 3.246 1 98.12 64 VAL B N 1
ATOM 1497 C CA . VAL B 1 64 ? -5.07 -15.242 4.074 1 98.12 64 VAL B CA 1
ATOM 1498 C C . VAL B 1 64 ? -5.805 -14.617 5.258 1 98.12 64 VAL B C 1
ATOM 1500 O O . VAL B 1 64 ? -5.285 -14.594 6.375 1 98.12 64 VAL B O 1
ATOM 1503 N N . LEU B 1 65 ? -6.957 -14.094 5.031 1 97 65 LEU B N 1
ATOM 1504 C CA . LEU B 1 65 ? -7.746 -13.523 6.121 1 97 65 LEU B CA 1
ATOM 1505 C C . LEU B 1 65 ? -8.094 -14.586 7.156 1 97 65 LEU B C 1
ATOM 1507 O O . LEU B 1 65 ? -8.07 -14.312 8.359 1 97 65 LEU B O 1
ATOM 1511 N N . LEU B 1 66 ? -8.359 -15.773 6.691 1 96.38 66 LEU B N 1
ATOM 1512 C CA . LEU B 1 66 ? -8.695 -16.875 7.598 1 96.38 66 LEU B CA 1
ATOM 1513 C C . LEU B 1 66 ? -7.492 -17.25 8.453 1 96.38 66 LEU B C 1
ATOM 1515 O O . LEU B 1 66 ? -7.633 -17.531 9.648 1 96.38 66 LEU B O 1
ATOM 1519 N N . ARG B 1 67 ? -6.387 -17.203 7.852 1 96.81 67 ARG B N 1
ATOM 1520 C CA . ARG B 1 67 ? -5.184 -17.672 8.531 1 96.81 67 ARG B CA 1
ATOM 1521 C C . ARG B 1 67 ? -4.574 -16.562 9.398 1 96.81 67 ARG B C 1
ATOM 1523 O O . ARG B 1 67 ? -4.059 -16.844 10.484 1 96.81 67 ARG B O 1
ATOM 1530 N N . TYR B 1 68 ? -4.629 -15.344 8.875 1 95.88 68 TYR B N 1
ATOM 1531 C CA . TYR B 1 68 ? -3.807 -14.312 9.5 1 95.88 68 TYR B CA 1
ATOM 1532 C C . TYR B 1 68 ? -4.641 -13.078 9.844 1 95.88 68 TYR B C 1
ATOM 1534 O O . TYR B 1 68 ? -4.102 -12.062 10.281 1 95.88 68 TYR B O 1
ATOM 1542 N N . GLY B 1 69 ? -5.898 -13.07 9.672 1 93.81 69 GLY B N 1
ATOM 1543 C CA . GLY B 1 69 ? -6.781 -11.922 9.812 1 93.81 69 GLY B CA 1
ATOM 1544 C C . GLY B 1 69 ? -6.703 -11.273 11.18 1 93.81 69 GLY B C 1
ATOM 1545 O O . GLY B 1 69 ? -6.867 -10.055 11.305 1 93.81 69 GLY B O 1
ATOM 1546 N N . ASN B 1 70 ? -6.352 -12.031 12.203 1 93.06 70 ASN B N 1
ATOM 1547 C CA . ASN B 1 70 ? -6.355 -11.484 13.555 1 93.06 70 ASN B CA 1
ATOM 1548 C C . ASN B 1 70 ? -4.938 -11.258 14.07 1 93.06 70 ASN B C 1
ATOM 1550 O O . ASN B 1 70 ? -4.75 -10.836 15.219 1 93.06 70 ASN B O 1
ATOM 1554 N N . THR B 1 71 ? -3.936 -11.492 13.258 1 95.19 71 THR B N 1
ATOM 1555 C CA . THR B 1 71 ? -2.566 -11.406 13.75 1 95.19 71 THR B CA 1
ATOM 1556 C C . THR B 1 71 ? -1.773 -10.367 12.969 1 95.19 71 THR B C 1
ATOM 1558 O O . THR B 1 71 ? -0.815 -9.789 13.484 1 95.19 71 THR B O 1
ATOM 1561 N N . LEU B 1 72 ? -2.166 -10.148 11.766 1 96.12 72 LEU B N 1
ATOM 1562 C CA . LEU B 1 72 ? -1.432 -9.219 10.914 1 96.12 72 LEU B CA 1
ATOM 1563 C C . LEU B 1 72 ? -2.277 -7.988 10.602 1 96.12 72 LEU B C 1
ATOM 1565 O O . LEU B 1 72 ? -3.508 -8.047 10.641 1 96.12 72 LEU B O 1
ATOM 1569 N N . ASP B 1 73 ? -1.596 -6.895 10.344 1 97 73 ASP B N 1
ATOM 1570 C CA . ASP B 1 73 ? -2.314 -5.723 9.852 1 97 73 ASP B CA 1
ATOM 1571 C C . ASP B 1 73 ? -2.703 -5.887 8.391 1 97 73 ASP B C 1
ATOM 1573 O O . ASP B 1 73 ? -2.193 -6.777 7.703 1 97 73 ASP B O 1
ATOM 1577 N N . LEU B 1 74 ? -3.551 -5.031 7.883 1 98.19 74 LEU B N 1
ATOM 1578 C CA . LEU B 1 74 ? -4.141 -5.121 6.555 1 98.19 74 LEU B CA 1
ATOM 1579 C C . LEU B 1 74 ? -3.061 -5.141 5.48 1 98.19 74 LEU B C 1
ATOM 1581 O O . LEU B 1 74 ? -3.125 -5.941 4.543 1 98.19 74 LEU B O 1
ATOM 1585 N N . LEU B 1 75 ? -2.082 -4.234 5.559 1 98.69 75 LEU B N 1
ATOM 1586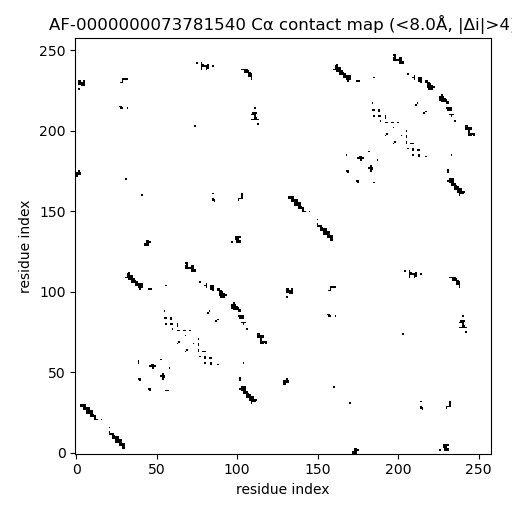 C CA . LEU B 1 75 ? -1.05 -4.141 4.531 1 98.69 75 LEU B CA 1
ATOM 1587 C C . LEU B 1 75 ? -0.226 -5.426 4.469 1 98.69 75 LEU B C 1
ATOM 1589 O O . LEU B 1 75 ? 0.134 -5.883 3.385 1 98.69 75 LEU B O 1
ATOM 1593 N N . SER B 1 76 ? 0.064 -5.949 5.609 1 98.31 76 SER B N 1
ATOM 1594 C CA . SER B 1 76 ? 0.766 -7.23 5.66 1 98.31 76 SER B CA 1
ATOM 1595 C C . SER B 1 76 ? -0.081 -8.352 5.062 1 98.31 76 SER B C 1
ATOM 1597 O O . SER B 1 76 ? 0.437 -9.219 4.359 1 98.31 76 SER B O 1
ATOM 1599 N N . ILE B 1 77 ? -1.325 -8.336 5.371 1 98.44 77 ILE B N 1
ATOM 1600 C CA . ILE B 1 77 ? -2.246 -9.312 4.805 1 98.44 77 ILE B CA 1
ATOM 1601 C C . ILE B 1 77 ? -2.221 -9.227 3.281 1 98.44 77 ILE B C 1
ATOM 1603 O O . ILE B 1 77 ? -2.111 -10.242 2.594 1 98.44 77 ILE B O 1
ATOM 1607 N N . MET B 1 78 ? -2.273 -8.039 2.771 1 98.81 78 MET B N 1
ATOM 1608 C CA . MET B 1 78 ? -2.324 -7.855 1.323 1 98.81 78 MET B CA 1
ATOM 1609 C C . MET B 1 78 ? -1.013 -8.289 0.675 1 98.81 78 MET B C 1
ATOM 1611 O O . MET B 1 78 ? -1.01 -8.805 -0.445 1 98.81 78 MET B O 1
ATOM 1615 N N . THR B 1 79 ? 0.104 -8.047 1.379 1 98.88 79 THR B N 1
ATOM 1616 C CA . THR B 1 79 ? 1.39 -8.523 0.882 1 98.88 79 THR B CA 1
ATOM 1617 C C . THR B 1 79 ? 1.394 -10.047 0.762 1 98.88 79 THR B C 1
ATOM 1619 O O . THR B 1 79 ? 1.922 -10.594 -0.206 1 98.88 79 THR B O 1
ATOM 1622 N N . ARG B 1 80 ? 0.766 -10.703 1.706 1 98.69 80 ARG B N 1
ATOM 1623 C CA . ARG B 1 80 ? 0.665 -12.156 1.654 1 98.69 80 ARG B CA 1
ATOM 1624 C C . ARG B 1 80 ? -0.272 -12.602 0.536 1 98.69 80 ARG B C 1
ATOM 1626 O O . ARG B 1 80 ? -0.024 -13.617 -0.123 1 98.69 80 ARG B O 1
ATOM 1633 N N . VAL B 1 81 ? -1.356 -11.883 0.351 1 98.75 81 VAL B N 1
ATOM 1634 C CA . VAL B 1 81 ? -2.256 -12.164 -0.762 1 98.75 81 VAL B CA 1
ATOM 1635 C C . VAL B 1 81 ? -1.496 -12.062 -2.082 1 98.75 81 VAL B C 1
ATOM 1637 O O . VAL B 1 81 ? -1.609 -12.938 -2.943 1 98.75 81 VAL B O 1
ATOM 1640 N N . ASN B 1 82 ? -0.706 -10.969 -2.225 1 98.75 82 ASN B N 1
ATOM 1641 C CA . ASN B 1 82 ? 0.135 -10.797 -3.404 1 98.75 82 ASN B CA 1
ATOM 1642 C C . ASN B 1 82 ? 1.052 -12 -3.615 1 98.75 82 ASN B C 1
ATOM 1644 O O . ASN B 1 82 ? 1.202 -12.484 -4.738 1 98.75 82 ASN B O 1
ATOM 1648 N N . TYR B 1 83 ? 1.636 -12.445 -2.559 1 98.25 83 TYR B N 1
ATOM 1649 C CA . TYR B 1 83 ? 2.531 -13.594 -2.629 1 98.25 83 TYR B CA 1
ATOM 1650 C C . TYR B 1 83 ? 1.795 -14.828 -3.145 1 98.25 83 TYR B C 1
ATOM 1652 O O . TYR B 1 83 ? 2.262 -15.492 -4.07 1 98.25 83 TYR B O 1
ATOM 1660 N N . GLU B 1 84 ? 0.661 -15.133 -2.566 1 98 84 GLU B N 1
ATOM 1661 C CA . GLU B 1 84 ? -0.081 -16.328 -2.926 1 98 84 GLU B CA 1
ATOM 1662 C C . GLU B 1 84 ? -0.51 -16.297 -4.391 1 98 84 GLU B C 1
ATOM 1664 O O . GLU B 1 84 ? -0.317 -17.281 -5.121 1 98 84 GLU B O 1
ATOM 1669 N N . VAL B 1 85 ? -1.041 -15.18 -4.824 1 97.88 85 VAL B N 1
ATOM 1670 C CA . VAL B 1 85 ? -1.508 -15.094 -6.207 1 97.88 85 VAL B CA 1
ATOM 1671 C C . VAL B 1 85 ? -0.321 -15.211 -7.16 1 97.88 85 VAL B C 1
ATOM 1673 O O . VAL B 1 85 ? -0.391 -15.93 -8.164 1 97.88 85 VAL B O 1
ATOM 1676 N N . ALA B 1 86 ? 0.799 -14.578 -6.812 1 97.19 86 ALA B N 1
ATOM 1677 C CA . ALA B 1 86 ? 1.967 -14.516 -7.688 1 97.19 86 ALA B CA 1
ATOM 1678 C C . ALA B 1 86 ? 2.646 -15.875 -7.797 1 97.19 86 ALA B C 1
ATOM 1680 O O . ALA B 1 86 ? 3.137 -16.25 -8.859 1 97.19 86 ALA B O 1
ATOM 1681 N N . PHE B 1 87 ? 2.604 -16.641 -6.688 1 94.94 87 PHE B N 1
ATOM 1682 C CA . PHE B 1 87 ? 3.494 -17.797 -6.672 1 94.94 87 PHE B CA 1
ATOM 1683 C C . PHE B 1 87 ? 2.697 -19.094 -6.711 1 94.94 87 PHE B C 1
ATOM 1685 O O . PHE B 1 87 ? 3.197 -20.125 -7.172 1 94.94 87 PHE B O 1
ATOM 1692 N N . GLU B 1 88 ? 1.473 -19.031 -6.273 1 94.06 88 GLU B N 1
ATOM 1693 C CA . GLU B 1 88 ? 0.752 -20.297 -6.117 1 94.06 88 GLU B CA 1
ATOM 1694 C C . GLU B 1 88 ? -0.224 -20.516 -7.27 1 94.06 88 GLU B C 1
ATOM 1696 O O . GLU B 1 88 ? -0.708 -21.641 -7.469 1 94.06 88 GLU B O 1
ATOM 1701 N N . TYR B 1 89 ? -0.545 -19.484 -7.984 1 93.44 89 TYR B N 1
ATOM 1702 C CA . TYR B 1 89 ? -1.548 -19.641 -9.031 1 93.44 89 TYR B CA 1
ATOM 1703 C C . TYR B 1 89 ? -0.927 -19.453 -10.414 1 93.44 89 TYR B C 1
ATOM 1705 O O . TYR B 1 89 ? -0.075 -18.594 -10.609 1 93.44 89 TYR B O 1
ATOM 1713 N N . GLU B 1 90 ? -1.335 -20.312 -11.305 1 93.56 90 GLU B N 1
ATOM 1714 C CA . GLU B 1 90 ? -0.96 -20.281 -12.719 1 93.56 90 GLU B CA 1
ATOM 1715 C C . GLU B 1 90 ? -2.045 -20.891 -13.586 1 93.56 90 GLU B C 1
ATOM 1717 O O . GLU B 1 90 ? -2.623 -21.922 -13.234 1 93.56 90 GLU B O 1
ATOM 1722 N N . SER B 1 91 ? -2.268 -20.219 -14.68 1 92.25 91 SER B N 1
ATOM 1723 C CA . SER B 1 91 ? -3.285 -20.766 -15.57 1 92.25 91 SER B CA 1
ATOM 1724 C C . SER B 1 91 ? -2.828 -22.078 -16.203 1 92.25 91 SER B C 1
ATOM 1726 O O . SER B 1 91 ? -1.686 -22.203 -16.641 1 92.25 91 SER B O 1
ATOM 1728 N N . THR B 1 92 ? -3.688 -23.109 -16.188 1 91.56 92 THR B N 1
ATOM 1729 C CA . THR B 1 92 ? -3.408 -24.406 -16.812 1 91.56 92 THR B CA 1
ATOM 1730 C C . THR B 1 92 ? -4.371 -24.672 -17.969 1 91.56 92 THR B C 1
ATOM 1732 O O . THR B 1 92 ? -4.75 -25.812 -18.203 1 91.56 92 THR B O 1
ATOM 1735 N N . ALA B 1 93 ? -4.816 -23.688 -18.609 1 88.5 93 ALA B N 1
ATOM 1736 C CA . ALA B 1 93 ? -5.762 -23.812 -19.703 1 88.5 93 ALA B CA 1
ATOM 1737 C C . ALA B 1 93 ? -5.176 -24.656 -20.844 1 88.5 93 ALA B C 1
ATOM 1739 O O . ALA B 1 93 ? -3.969 -24.641 -21.078 1 88.5 93 ALA B O 1
ATOM 1740 N N . ALA B 1 94 ? -5.996 -25.406 -21.5 1 91.81 94 ALA B N 1
ATOM 1741 C CA . ALA B 1 94 ? -5.566 -26.25 -22.609 1 91.81 94 ALA B CA 1
ATOM 1742 C C . ALA B 1 94 ? -5.09 -25.406 -23.797 1 91.81 94 ALA B C 1
ATOM 1744 O O . ALA B 1 94 ? -4.141 -25.781 -24.484 1 91.81 94 ALA B O 1
ATOM 1745 N N . ASN B 1 95 ? -5.77 -24.297 -23.969 1 91.94 95 ASN B N 1
ATOM 1746 C CA . ASN B 1 95 ? -5.359 -23.359 -25 1 91.94 95 ASN B CA 1
ATOM 1747 C C . ASN B 1 95 ? -4.031 -22.688 -24.641 1 91.94 95 ASN B C 1
ATOM 1749 O O . ASN B 1 95 ? -3.924 -22.016 -23.609 1 91.94 95 ASN B O 1
ATOM 1753 N N . PRO B 1 96 ? -3.016 -22.875 -25.484 1 90.31 96 PRO B N 1
ATOM 1754 C CA . PRO B 1 96 ? -1.679 -22.359 -25.172 1 90.31 96 PRO B CA 1
ATOM 1755 C C . PRO B 1 96 ? -1.67 -20.844 -24.953 1 90.31 96 PRO B C 1
ATOM 1757 O O . PRO B 1 96 ? -0.825 -20.328 -24.219 1 90.31 96 PRO B O 1
ATOM 1760 N N . SER B 1 97 ? -2.531 -20.125 -25.641 1 90.25 97 SER B N 1
ATOM 1761 C CA . SER B 1 97 ? -2.604 -18.672 -25.5 1 90.25 97 SER B CA 1
ATOM 1762 C C . SER B 1 97 ? -3.004 -18.281 -24.078 1 90.25 97 SER B C 1
ATOM 1764 O O . SER B 1 97 ? -2.76 -17.156 -23.641 1 90.25 97 SER B O 1
ATOM 1766 N N . PHE B 1 98 ? -3.562 -19.219 -23.344 1 90.38 98 PHE B N 1
ATOM 1767 C CA . PHE B 1 98 ? -4.07 -18.922 -22 1 90.38 98 PHE B CA 1
ATOM 1768 C C . PHE B 1 98 ? -3.332 -19.719 -20.938 1 90.38 98 PHE B C 1
ATOM 1770 O O . PHE B 1 98 ? -3.602 -19.594 -19.75 1 90.38 98 PHE B O 1
ATOM 1777 N N . CYS B 1 99 ? -2.369 -20.562 -21.344 1 91.75 99 CYS B N 1
ATOM 1778 C CA . CYS B 1 99 ? -1.651 -21.438 -20.438 1 91.75 99 CYS B CA 1
ATOM 1779 C C . CYS B 1 99 ? -0.453 -20.734 -19.812 1 91.75 99 CYS B C 1
ATOM 1781 O O . CYS B 1 99 ? 0.16 -19.875 -20.453 1 91.75 99 CYS B O 1
ATOM 1783 N N . CYS B 1 100 ? -0.201 -21 -18.625 1 93.31 100 CYS B N 1
ATOM 1784 C CA . CYS B 1 100 ? 1 -20.578 -17.922 1 93.31 100 CYS B CA 1
ATOM 1785 C C . CYS B 1 100 ? 0.967 -19.062 -17.656 1 93.31 100 CYS B C 1
ATOM 1787 O O . CYS B 1 100 ? 2.012 -18.422 -17.625 1 93.31 100 CYS B O 1
ATOM 1789 N N . LYS B 1 101 ? -0.274 -18.531 -17.719 1 94.81 101 LYS B N 1
ATOM 1790 C CA . LYS B 1 101 ? -0.425 -17.094 -17.453 1 94.81 101 LYS B CA 1
ATOM 1791 C C . LYS B 1 101 ? -0.449 -16.812 -15.961 1 94.81 101 LYS B C 1
ATOM 1793 O O . LYS B 1 101 ? -0.83 -17.688 -15.164 1 94.81 101 LYS B O 1
ATOM 1798 N N . LYS B 1 102 ? 0.01 -15.602 -15.602 1 95.81 102 LYS B N 1
ATOM 1799 C CA . LYS B 1 102 ? 0.122 -15.188 -14.203 1 95.81 102 LYS B CA 1
ATOM 1800 C C . LYS B 1 102 ? -0.736 -13.961 -13.922 1 95.81 102 LYS B C 1
ATOM 1802 O O . LYS B 1 102 ? -1.293 -13.359 -14.844 1 95.81 102 LYS B O 1
ATOM 1807 N N . GLN B 1 103 ? -0.951 -13.719 -12.68 1 96.69 103 GLN B N 1
ATOM 1808 C CA . GLN B 1 103 ? -1.708 -12.57 -12.188 1 96.69 103 GLN B CA 1
ATOM 1809 C C . GLN B 1 103 ? -0.992 -11.898 -11.023 1 96.69 103 GLN B C 1
ATOM 1811 O O . GLN B 1 103 ? -0.426 -12.578 -10.156 1 96.69 103 GLN B O 1
ATOM 1816 N N . MET B 1 104 ? -1.043 -10.539 -11.047 1 98.19 104 MET B N 1
ATOM 1817 C CA . MET B 1 104 ? -0.428 -9.781 -9.953 1 98.19 104 MET B CA 1
ATOM 1818 C C . MET B 1 104 ? -1.407 -8.766 -9.375 1 98.19 104 MET B C 1
ATOM 1820 O O . MET B 1 104 ? -1.67 -7.73 -9.992 1 98.19 104 MET B O 1
ATOM 1824 N N . PRO B 1 105 ? -1.877 -9.086 -8.164 1 98.19 105 PRO B N 1
ATOM 1825 C CA . PRO B 1 105 ? -2.674 -8.047 -7.508 1 98.19 105 PRO B CA 1
ATOM 1826 C C . PRO B 1 105 ? -1.838 -6.844 -7.086 1 98.19 105 PRO B C 1
ATOM 1828 O O . PRO B 1 105 ? -0.61 -6.934 -7.008 1 98.19 105 PRO B O 1
ATOM 1831 N N . SER B 1 106 ? -2.471 -5.789 -6.895 1 98.31 106 SER B N 1
ATOM 1832 C CA . SER B 1 106 ? -1.858 -4.57 -6.375 1 98.31 106 SER B CA 1
ATOM 1833 C C . SER B 1 106 ? -2.805 -3.836 -5.43 1 98.31 106 SER B C 1
ATOM 1835 O O . SER B 1 106 ? -4.004 -4.113 -5.41 1 98.31 106 SER B O 1
ATOM 1837 N N . PHE B 1 107 ? -2.238 -3.006 -4.598 1 98.38 107 PHE B N 1
ATOM 1838 C CA . PHE B 1 107 ? -3.078 -2.152 -3.768 1 98.38 107 PHE B CA 1
ATOM 1839 C C . PHE B 1 107 ? -2.484 -0.755 -3.652 1 98.38 107 PHE B C 1
ATOM 1841 O O . PHE B 1 107 ? -1.276 -0.573 -3.816 1 98.38 107 PHE B O 1
ATOM 1848 N N . VAL B 1 108 ? -3.371 0.19 -3.453 1 98.44 108 VAL B N 1
ATOM 1849 C CA . VAL B 1 108 ? -3.043 1.594 -3.225 1 98.44 108 VAL B CA 1
ATOM 1850 C C . VAL B 1 108 ? -3.48 2.004 -1.821 1 98.44 108 VAL B C 1
ATOM 1852 O O . VAL B 1 108 ? -4.594 1.69 -1.394 1 98.44 108 VAL B O 1
ATOM 1855 N N . SER B 1 109 ? -2.547 2.709 -1.182 1 98.69 109 SER B N 1
ATOM 1856 C CA . SER B 1 109 ? -2.869 3.061 0.197 1 98.69 109 SER B CA 1
ATOM 1857 C C . SER B 1 109 ? -2.592 4.535 0.47 1 98.69 109 SER B C 1
ATOM 1859 O O . SER B 1 109 ? -1.562 5.066 0.051 1 98.69 109 SER B O 1
ATOM 1861 N N . THR B 1 110 ? -3.521 5.211 1.146 1 98.69 110 THR B N 1
ATOM 1862 C CA . THR B 1 110 ? -3.33 6.52 1.765 1 98.69 110 THR B CA 1
ATOM 1863 C C . THR B 1 110 ? -3.566 6.445 3.27 1 98.69 110 THR B C 1
ATOM 1865 O O . THR B 1 110 ? -3.867 7.457 3.908 1 98.69 110 THR B O 1
ATOM 1868 N N . LEU B 1 111 ? -3.457 5.207 3.764 1 98.25 111 LEU B N 1
ATOM 1869 C CA . LEU B 1 111 ? -3.695 4.973 5.184 1 98.25 111 LEU B CA 1
ATOM 1870 C C . LEU B 1 111 ? -2.717 5.773 6.039 1 98.25 111 LEU B C 1
ATOM 1872 O O . LEU B 1 111 ? -1.534 5.875 5.703 1 98.25 111 LEU B O 1
ATOM 1876 N N . THR B 1 112 ? -3.201 6.281 7.145 1 97.94 112 THR B N 1
ATOM 1877 C CA . THR B 1 112 ? -2.367 7.035 8.07 1 97.94 112 THR B CA 1
ATOM 1878 C C . THR B 1 112 ? -2.16 6.258 9.367 1 97.94 112 THR B C 1
ATOM 1880 O O . THR B 1 112 ? -1.514 6.75 10.297 1 97.94 112 THR B O 1
ATOM 1883 N N . LYS B 1 113 ? -2.762 5.121 9.492 1 96.94 113 LYS B N 1
ATOM 1884 C CA . LYS B 1 113 ? -2.615 4.203 10.617 1 96.94 113 LYS B CA 1
ATOM 1885 C C . LYS B 1 113 ? -2.73 2.752 10.164 1 96.94 113 LYS B C 1
ATOM 1887 O O . LYS B 1 113 ? -3.211 2.477 9.062 1 96.94 113 LYS B O 1
ATOM 1892 N N . HIS B 1 114 ? -2.248 1.875 11 1 95.81 114 HIS B N 1
ATOM 1893 C CA . HIS B 1 114 ? -2.424 0.453 10.734 1 95.81 114 HIS B CA 1
ATOM 1894 C C . HIS B 1 114 ? -3.875 0.028 10.938 1 95.81 114 HIS B C 1
ATOM 1896 O O . HIS B 1 114 ? -4.535 0.491 11.867 1 95.81 114 HIS B O 1
ATOM 1902 N N . VAL B 1 115 ? -4.316 -0.804 10.078 1 95.5 115 VAL B N 1
ATOM 1903 C CA . VAL B 1 115 ? -5.652 -1.374 10.211 1 95.5 115 VAL B CA 1
ATOM 1904 C C . VAL B 1 115 ? -5.551 -2.832 10.648 1 95.5 115 VAL B C 1
ATOM 1906 O O . VAL B 1 115 ? -4.941 -3.654 9.969 1 95.5 115 VAL B O 1
ATOM 1909 N N . ILE B 1 116 ? -6.129 -3.07 11.758 1 94.5 116 ILE B N 1
ATOM 1910 C CA . ILE B 1 116 ? -6.137 -4.41 12.336 1 94.5 116 ILE B CA 1
ATOM 1911 C C . ILE B 1 116 ? -7.578 -4.883 12.523 1 94.5 116 ILE B C 1
ATOM 1913 O O . ILE B 1 116 ? -8.422 -4.137 13.031 1 94.5 116 ILE B O 1
ATOM 1917 N N . PHE B 1 117 ? -7.844 -6.055 12.141 1 91.25 117 PHE B N 1
ATOM 1918 C CA . PHE B 1 117 ? -9.188 -6.609 12.281 1 91.25 117 PHE B CA 1
ATOM 1919 C C . PHE B 1 117 ? -9.328 -7.344 13.609 1 91.25 117 PHE B C 1
ATOM 1921 O O . PHE B 1 117 ? -8.523 -8.219 13.938 1 91.25 117 PHE B O 1
ATOM 1928 N N . PRO B 1 118 ? -10.352 -6.957 14.336 1 84.12 118 PRO B N 1
ATOM 1929 C CA . PRO B 1 118 ? -10.578 -7.676 15.586 1 84.12 118 PRO B CA 1
ATOM 1930 C C . PRO B 1 118 ? -11.07 -9.109 15.367 1 84.12 118 PRO B C 1
ATOM 1932 O O . PRO B 1 118 ? -11.625 -9.414 14.312 1 84.12 118 PRO B O 1
ATOM 1935 N N . PRO B 1 119 ? -10.758 -9.953 16.406 1 81.12 119 PRO B N 1
ATOM 1936 C CA . PRO B 1 119 ? -11.25 -11.328 16.266 1 81.12 119 PRO B CA 1
ATOM 1937 C C . PRO B 1 119 ? -12.773 -11.391 16.141 1 81.12 119 PRO B C 1
ATOM 1939 O O . PRO B 1 119 ? -13.477 -10.539 16.688 1 81.12 119 PRO B O 1
ATOM 1942 N N . LYS B 1 120 ? -13.203 -12.172 15.125 1 70.5 120 LYS B N 1
ATOM 1943 C CA . LYS B 1 120 ? -14.648 -12.312 14.977 1 70.5 120 LYS B CA 1
ATOM 1944 C C . LYS B 1 120 ? -15.281 -12.82 16.266 1 70.5 120 LYS B C 1
ATOM 1946 O O . LYS B 1 120 ? -14.781 -13.758 16.891 1 70.5 120 LYS B O 1
ATOM 1951 N N . LYS B 1 121 ? -16.156 -11.906 16.766 1 63.47 121 LYS B N 1
ATOM 1952 C CA . LYS B 1 121 ? -16.953 -12.422 17.875 1 63.47 121 LYS B CA 1
ATOM 1953 C C . LYS B 1 121 ? -17.875 -13.547 17.406 1 63.47 121 LYS B C 1
ATOM 1955 O O . LYS B 1 121 ? -18.516 -13.438 16.359 1 63.47 121 LYS B O 1
ATOM 1960 N N . HIS B 1 122 ? -17.469 -14.75 17.484 1 51.03 122 HIS B N 1
ATOM 1961 C CA . HIS B 1 122 ? -18.469 -15.766 17.203 1 51.03 122 HIS B CA 1
ATOM 1962 C C . HIS B 1 122 ? -19.859 -15.289 17.609 1 51.03 122 HIS B C 1
ATOM 1964 O O . HIS B 1 122 ? -20.094 -14.953 18.781 1 51.03 122 HIS B O 1
ATOM 1970 N N . ARG B 1 123 ? -20.438 -14.32 16.781 1 46.56 123 ARG B N 1
ATOM 1971 C CA . ARG B 1 123 ? -21.828 -14.062 17.125 1 46.56 123 ARG B CA 1
ATOM 1972 C C . ARG B 1 123 ? -22.578 -15.367 17.375 1 46.56 123 ARG B C 1
ATOM 1974 O O . ARG B 1 123 ? -22.391 -16.359 16.656 1 46.56 123 ARG B O 1
ATOM 1981 N N . ASN B 1 124 ? -22.875 -15.586 18.625 1 44.81 124 ASN B N 1
ATOM 1982 C CA . ASN B 1 124 ? -23.891 -16.578 18.953 1 44.81 124 ASN B CA 1
ATOM 1983 C C . ASN B 1 124 ? -25 -16.609 17.906 1 44.81 124 ASN B C 1
ATOM 1985 O O . ASN B 1 124 ? -25.781 -15.656 17.812 1 44.81 124 ASN B O 1
ATOM 1989 N N . THR B 1 125 ? -24.719 -17.094 16.828 1 43.62 125 THR B N 1
ATOM 1990 C CA . THR B 1 125 ? -25.75 -17.328 15.828 1 43.62 125 THR B CA 1
ATOM 1991 C C . THR B 1 125 ? -27.047 -17.781 16.5 1 43.62 125 THR B C 1
ATOM 1993 O O . THR B 1 125 ? -27.984 -18.219 15.812 1 43.62 125 THR B O 1
ATOM 1996 N N . SER B 1 126 ? -27.094 -17.984 17.719 1 40.31 126 SER B N 1
ATOM 1997 C CA . SER B 1 126 ? -28.422 -18.297 18.234 1 40.31 126 SER B CA 1
ATOM 1998 C C . SER B 1 126 ? -29.406 -17.172 17.969 1 40.31 126 SER B C 1
ATOM 2000 O O . SER B 1 126 ? -30.609 -17.344 18.078 1 40.31 126 SER B O 1
ATOM 2002 N N . LYS B 1 127 ? -28.922 -15.93 18.016 1 39.88 127 LYS B N 1
ATOM 2003 C CA . LYS B 1 127 ? -30.031 -14.977 17.875 1 39.88 127 LYS B CA 1
ATOM 2004 C C . LYS B 1 127 ? -30.484 -14.883 16.422 1 39.88 127 LYS B C 1
ATOM 2006 O O . LYS B 1 127 ? -31.422 -14.141 16.125 1 39.88 127 LYS B O 1
ATOM 2011 N N . LEU B 1 128 ? -29.641 -15.367 15.438 1 39.5 128 LEU B N 1
ATOM 2012 C CA . LEU B 1 128 ? -30.203 -15.312 14.094 1 39.5 128 LEU B CA 1
ATOM 2013 C C . LEU B 1 128 ? -31.109 -16.5 13.828 1 39.5 128 LEU B C 1
ATOM 2015 O O . LEU B 1 128 ? -31.688 -16.609 12.75 1 39.5 128 LEU B O 1
ATOM 2019 N N . LEU B 1 129 ? -30.938 -17.516 14.633 1 30.56 129 LEU B N 1
ATOM 2020 C CA . LEU B 1 129 ? -32 -18.5 14.539 1 30.56 129 LEU B CA 1
ATOM 2021 C C . LEU B 1 129 ? -33.188 -18.094 15.422 1 30.56 129 LEU B C 1
ATOM 2023 O O . LEU B 1 129 ? -33 -17.625 16.547 1 30.56 129 LEU B O 1
#

Solvent-accessible surface area (backbone atoms only — not comparable to full-atom values): 14466 Å² total; per-residue (Å²): 115,44,75,36,67,36,41,80,42,71,45,69,57,61,73,85,58,76,63,88,78,51,68,59,54,73,40,65,31,23,74,68,54,64,38,78,48,76,35,64,30,44,91,64,44,53,70,67,74,38,95,86,81,40,31,57,49,60,50,31,45,52,53,44,43,71,74,38,34,69,79,40,38,52,69,58,46,49,24,50,27,24,29,44,33,25,68,71,45,63,35,78,46,86,54,69,94,52,32,56,27,26,40,37,33,30,34,38,39,23,32,47,64,87,49,66,50,75,71,79,69,78,65,68,58,62,76,78,96,116,43,76,34,67,35,42,80,44,71,46,68,59,62,74,84,59,75,62,87,79,51,68,59,55,73,40,66,31,24,73,69,52,63,39,78,48,77,36,65,30,43,91,63,44,55,70,68,72,37,97,86,80,40,30,58,50,59,51,32,44,51,53,45,42,72,75,37,34,69,78,39,39,51,70,58,46,49,26,48,28,25,28,42,34,26,68,72,43,61,36,78,46,87,53,69,93,52,32,57,26,26,41,37,32,29,34,38,38,23,30,48,63,87,50,68,49,74,72,76,69,78,66,68,57,62,78,79,95

Nearest PDB structures (foldseek):
  7jl7-assembly1_D  TM=9.574E-01  e=2.629E-13  Danio rerio
  2qlf-assembly1_D  TM=9.631E-01  e=8.879E-13  Homo sapiens
  4zvp-assembly1_B  TM=9.612E-01  e=1.016E-12  Homo sapiens
  4zvt-assembly1_D  TM=9.648E-01  e=1.332E-12  Homo sapiens
  4zvr-assembly1_D  TM=9.658E-01  e=1.999E-12  Homo sapiens